Protein AF-A0A4Q7KRR8-F1 (afdb_monomer)

Sequence (305 aa):
MTDSPTQLATTLRAQRSPNAPASHALPGHLARLAGNTLAQAALADLRTTDVLVKDATDGDRGAELPLYVRVAGEIDQAAGACASAASVLGRDDLHQEGVARLLEDVRAGVIGTTYGGQVGPYIGRTLSRHMRHLADSIRAGAVTANDREKRRVRSALRATITEDGEYNPIAAYGYLRAKHADDPRQRMEFSTFMSILSALTSVTVQWSSPVNGDSTLTYADVVADPHDAFEEVERHELAHQIWDAAPLTRVERDVMALRTGLAGERLRENEIADRLGMTDRGVRAVRARAEKKLGATAEKLDITD

Secondary structure (DSSP, 8-state):
----SHHHHHHHHHHH-TTS-TTPPPPHHHHHHHT-HHHHHHHT--S-HHHHHHHHHTT-GGGHHHHHHHHHHHHHHHHHHH--TT-SS-HHHHHHHHHHHHHHHHHTTHHHHHHTT-HHHHIIIIIHHHHHHHHHHTSTT-----HHHHHHHHHHHHHTB-TTS-B-HHHHHHHHHHHTTT-GGG---HHHHHHHHHHHHPPPPPTTSEETTEEEEEHHHHHS-HHHHHHHHHHHHHHHHHHHHS---HHHHHHHHHHHSTTSS---HHHHHHHHT--HHHHHHHHHHHHHHHHHHHHHTT---

Organism: NCBI:txid1872711

Foldseek 3Di:
DDDQLPPLLQLLVCLLPVPDPSPDDDDPVSSVLSPDPLLSVLCPDPQDLLRLLVCLLVPPPNSLSNNCSNCLSVLLNLLVVLDDLQFPDDSVNLSVVLSVVLSVCSNVCVCCPVVVSDVNVCSVPVSSVVSNCVRLVRGVLRDPDDPVLLVLLVVLQVVQQDPVRDGDLVSSLVVQCVVCVPPPVSRDDPVRSVSSVCSVPDRDADQCDDDPPDNVDGVVLCPPDVVSNVVVVVVVVLLVVLLVPFPQDPLLNQLVCCCVCVVVHHDDLVVSCVVVVHDSVRSVVSPVVSVVRSVVSCVVVVNDD

Nearest PDB structures (foldseek):
  6cuu-assembly1_F  TM=3.203E-01  e=5.022E-05  Thermus thermophilus HB27
  5tjg-assembly1_F  TM=3.286E-01  e=3.473E-04  Thermus aquaticus

Structure (mmCIF, N/CA/C/O backbone):
data_AF-A0A4Q7KRR8-F1
#
_entry.id   AF-A0A4Q7KRR8-F1
#
loop_
_atom_site.group_PDB
_atom_site.id
_atom_site.type_symbol
_atom_site.label_atom_id
_atom_site.label_alt_id
_atom_site.label_comp_id
_atom_site.label_asym_id
_atom_site.label_entity_id
_atom_site.label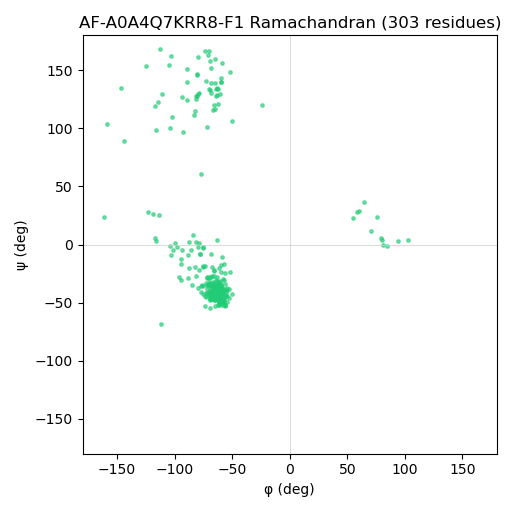_seq_id
_atom_site.pdbx_PDB_ins_code
_atom_site.Cartn_x
_atom_site.Cartn_y
_atom_site.Cartn_z
_atom_site.occupancy
_atom_site.B_iso_or_equiv
_atom_site.auth_seq_id
_atom_site.auth_comp_id
_atom_site.auth_asym_id
_atom_site.auth_atom_id
_atom_site.pdbx_PDB_model_num
ATOM 1 N N . MET A 1 1 ? -38.545 -9.929 -7.397 1.00 37.34 1 MET A N 1
ATOM 2 C CA . MET A 1 1 ? -38.116 -9.183 -6.193 1.00 37.34 1 MET A CA 1
ATOM 3 C C . MET A 1 1 ? -36.603 -9.067 -6.254 1.00 37.34 1 MET A C 1
ATOM 5 O O . MET A 1 1 ? -35.904 -9.964 -5.810 1.00 37.34 1 MET A O 1
ATOM 9 N N . THR A 1 2 ? -36.100 -8.040 -6.926 1.00 41.44 2 THR A N 1
ATOM 10 C CA . THR A 1 2 ? -34.682 -7.894 -7.284 1.00 41.44 2 THR A CA 1
ATOM 11 C C . THR A 1 2 ? -34.345 -6.419 -7.174 1.00 41.44 2 THR A C 1
ATOM 13 O O . THR A 1 2 ? -34.558 -5.716 -8.147 1.00 41.44 2 THR A O 1
ATOM 16 N N . ASP A 1 3 ? -33.922 -5.941 -5.998 1.00 39.69 3 ASP A N 1
ATOM 17 C CA . ASP A 1 3 ? -33.459 -4.544 -5.863 1.00 39.69 3 ASP A CA 1
ATOM 18 C C . ASP A 1 3 ? -32.591 -4.247 -4.620 1.00 39.69 3 ASP A C 1
ATOM 20 O O . ASP A 1 3 ? -32.486 -3.104 -4.191 1.00 39.69 3 ASP A O 1
ATOM 24 N N . SER A 1 4 ? -31.915 -5.244 -4.030 1.00 44.91 4 SER A N 1
ATOM 25 C CA . SER A 1 4 ? -31.151 -5.035 -2.780 1.00 44.91 4 SER A CA 1
ATOM 26 C C . SER A 1 4 ? -29.608 -5.152 -2.807 1.00 44.91 4 SER A C 1
ATOM 28 O O . SER A 1 4 ? -29.037 -5.403 -1.748 1.00 44.91 4 SER A O 1
ATOM 30 N N . PRO A 1 5 ? -28.868 -4.940 -3.919 1.00 52.53 5 PRO A N 1
ATOM 31 C CA . PRO A 1 5 ? -27.426 -4.667 -3.841 1.00 52.53 5 PRO A CA 1
ATOM 32 C C . PRO A 1 5 ? -27.086 -3.173 -3.615 1.00 52.53 5 PRO A C 1
ATOM 34 O O . PRO A 1 5 ? -25.922 -2.822 -3.429 1.00 52.53 5 PRO A O 1
ATOM 37 N N . THR A 1 6 ? -28.071 -2.267 -3.606 1.00 66.69 6 THR A N 1
ATOM 38 C CA . THR A 1 6 ? -27.854 -0.806 -3.613 1.00 66.69 6 THR A CA 1
ATOM 39 C C . THR A 1 6 ? -27.614 -0.184 -2.237 1.00 66.69 6 THR A C 1
ATOM 41 O O . THR A 1 6 ? -26.816 0.751 -2.144 1.00 66.69 6 THR A O 1
ATOM 44 N N . GLN A 1 7 ? -28.239 -0.677 -1.161 1.00 80.56 7 GLN A N 1
ATOM 45 C CA . GLN A 1 7 ? -28.208 0.018 0.134 1.00 80.56 7 GLN A CA 1
ATOM 46 C C . GLN A 1 7 ? -26.821 -0.012 0.791 1.00 80.56 7 GLN A C 1
ATOM 48 O O . GLN A 1 7 ? -26.252 1.051 1.037 1.00 80.56 7 GLN A O 1
ATOM 53 N N . LEU A 1 8 ? -26.216 -1.193 0.979 1.00 81.44 8 LEU A N 1
ATOM 54 C CA . LEU A 1 8 ? -24.851 -1.289 1.518 1.00 81.44 8 LEU A CA 1
ATOM 55 C C . LEU A 1 8 ? -23.819 -0.588 0.631 1.00 81.44 8 LEU A C 1
ATOM 57 O O . LEU A 1 8 ? -22.949 0.115 1.139 1.00 81.44 8 LEU A O 1
ATOM 61 N N . ALA A 1 9 ? -23.941 -0.708 -0.693 1.00 81.38 9 ALA A N 1
ATOM 62 C CA . ALA A 1 9 ? -23.056 0.002 -1.609 1.00 81.38 9 ALA A CA 1
ATOM 63 C C . ALA A 1 9 ? -23.138 1.527 -1.420 1.00 81.38 9 ALA A C 1
ATOM 65 O O . ALA A 1 9 ? -22.125 2.221 -1.484 1.00 81.38 9 ALA A O 1
ATOM 66 N N . THR A 1 10 ? -24.337 2.054 -1.172 1.00 82.81 10 THR A N 1
ATOM 67 C CA . THR A 1 10 ? -24.565 3.482 -0.915 1.00 82.81 10 THR A CA 1
ATOM 68 C C . THR A 1 10 ? -23.966 3.906 0.421 1.00 82.81 10 THR A C 1
ATOM 70 O O . THR A 1 10 ? -23.234 4.894 0.464 1.00 82.81 10 THR A O 1
ATOM 73 N N . THR A 1 11 ? -24.175 3.122 1.482 1.00 82.81 11 THR A N 1
ATOM 74 C CA . THR A 1 11 ? -23.579 3.382 2.800 1.00 82.81 11 THR A CA 1
ATOM 75 C C . THR A 1 11 ? -22.051 3.387 2.739 1.00 82.81 11 THR A C 1
ATOM 77 O O . THR A 1 11 ? -21.424 4.332 3.212 1.00 82.81 11 THR A O 1
ATOM 80 N N . LEU A 1 12 ? -21.436 2.390 2.094 1.00 83.50 12 LEU A N 1
ATOM 81 C CA . LEU A 1 12 ? -19.976 2.308 1.963 1.00 83.50 12 LEU A CA 1
ATOM 82 C C . LEU A 1 12 ? -19.398 3.483 1.158 1.00 83.50 12 LEU A C 1
ATOM 84 O O . LEU A 1 12 ? -18.321 3.983 1.483 1.00 83.50 12 LEU A O 1
ATOM 88 N N . ARG A 1 13 ? -20.108 3.974 0.131 1.00 81.31 13 ARG A N 1
ATOM 89 C CA . ARG A 1 13 ? -19.701 5.195 -0.590 1.00 81.31 13 ARG A CA 1
ATOM 90 C C . ARG A 1 13 ? -19.754 6.427 0.313 1.00 81.31 13 ARG A C 1
ATOM 92 O O . ARG A 1 13 ? -18.781 7.176 0.343 1.00 81.31 13 ARG A O 1
ATOM 99 N N . ALA A 1 14 ? -20.844 6.602 1.063 1.00 79.31 14 ALA A N 1
ATOM 100 C CA . ALA A 1 14 ? -21.016 7.730 1.978 1.00 79.31 14 ALA A CA 1
ATOM 101 C C . ALA A 1 14 ? -19.941 7.754 3.078 1.00 79.31 14 A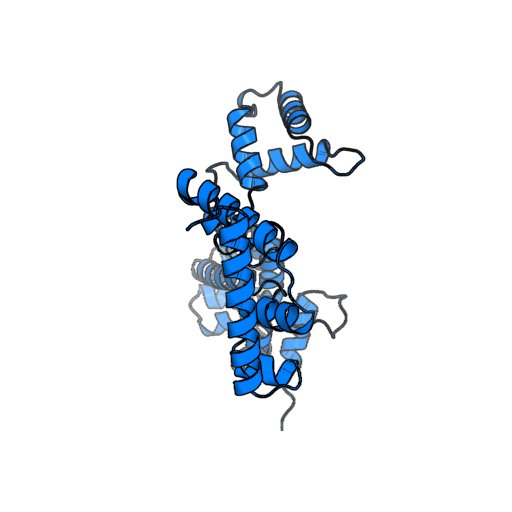LA A C 1
ATOM 103 O O . ALA A 1 14 ? -19.412 8.814 3.399 1.00 79.31 14 ALA A O 1
ATOM 104 N N . GLN A 1 15 ? -19.556 6.586 3.599 1.00 79.56 15 GLN A N 1
ATOM 105 C CA . GLN A 1 15 ? -18.460 6.461 4.565 1.00 79.56 15 GLN A CA 1
ATOM 106 C C . GLN A 1 15 ? -17.106 6.879 3.975 1.00 79.56 15 GLN A C 1
ATOM 108 O O . GLN A 1 15 ? -16.329 7.565 4.635 1.00 79.56 15 GLN A O 1
ATOM 113 N N . ARG A 1 16 ? -16.816 6.491 2.723 1.00 75.88 16 ARG A N 1
ATOM 114 C CA . ARG A 1 16 ? -15.538 6.808 2.059 1.00 75.88 16 ARG A CA 1
ATOM 115 C C . ARG A 1 16 ? -15.387 8.276 1.703 1.00 75.88 16 ARG A C 1
ATOM 117 O O . ARG A 1 16 ? -14.265 8.776 1.672 1.00 75.88 16 ARG A O 1
ATOM 124 N N . SER A 1 17 ? -16.473 8.950 1.365 1.00 67.00 17 SER A N 1
ATOM 125 C CA . SER A 1 17 ? -16.444 10.380 1.114 1.00 67.00 17 SER A CA 1
ATOM 126 C C . SER A 1 17 ? -17.855 10.931 1.278 1.00 67.00 17 SER A C 1
ATOM 128 O O . SER A 1 17 ? -18.671 10.775 0.366 1.00 67.00 17 SER A O 1
ATOM 130 N N . PRO A 1 18 ? -18.142 11.603 2.408 1.00 60.94 18 PRO A N 1
ATOM 131 C CA . PRO A 1 18 ? -19.469 12.149 2.672 1.00 60.94 18 PRO A CA 1
ATOM 132 C C . PRO A 1 18 ? -19.916 13.171 1.614 1.00 60.94 18 PRO A C 1
ATOM 134 O O . PRO A 1 18 ? -21.105 13.437 1.489 1.00 60.94 18 PRO A O 1
ATOM 137 N N . ASN A 1 19 ? -18.966 13.704 0.831 1.00 55.62 19 ASN A N 1
ATOM 138 C CA . ASN A 1 19 ? -19.184 14.737 -0.180 1.00 55.62 19 ASN A CA 1
ATOM 139 C C . ASN A 1 19 ? -18.891 14.273 -1.623 1.00 55.62 19 ASN A C 1
ATOM 141 O O . ASN A 1 19 ? -18.949 15.094 -2.537 1.00 55.62 19 ASN A O 1
ATOM 145 N N . ALA A 1 20 ? -18.534 13.004 -1.864 1.00 50.97 20 ALA A N 1
ATOM 146 C CA . ALA A 1 20 ? -18.284 12.531 -3.229 1.00 50.97 20 ALA A CA 1
ATOM 147 C C . ALA A 1 20 ? -19.593 12.209 -3.965 1.00 50.97 20 ALA A C 1
ATOM 149 O O . ALA A 1 20 ? -20.531 11.691 -3.356 1.00 50.97 20 ALA A O 1
ATOM 150 N N . PRO A 1 21 ? -19.653 12.431 -5.291 1.00 51.81 21 PRO A N 1
ATOM 151 C CA . PRO A 1 21 ? -20.796 12.009 -6.085 1.00 51.81 21 PRO A CA 1
ATOM 152 C C . PRO A 1 21 ? -20.996 10.488 -5.994 1.00 51.81 21 PRO A C 1
ATOM 154 O O . PRO A 1 21 ? -20.038 9.709 -6.001 1.00 51.81 21 PRO A O 1
ATOM 157 N N . ALA A 1 22 ? -22.263 10.058 -5.966 1.00 54.97 22 ALA A N 1
ATOM 158 C CA . ALA A 1 22 ? -22.671 8.651 -5.852 1.00 54.97 22 ALA A CA 1
ATOM 159 C C . ALA A 1 22 ? -22.137 7.738 -6.980 1.00 54.97 22 ALA A C 1
ATOM 161 O O . ALA A 1 22 ? -22.224 6.514 -6.878 1.00 54.97 22 ALA A O 1
ATOM 162 N N . SER A 1 23 ? -21.569 8.323 -8.039 1.00 50.75 23 SER A N 1
ATOM 163 C CA . SER A 1 23 ? -20.978 7.639 -9.190 1.00 50.75 23 SER A CA 1
ATOM 164 C C . SER A 1 23 ? -19.578 7.066 -8.945 1.00 50.75 23 SER A C 1
ATOM 166 O O . SER A 1 23 ? -19.086 6.327 -9.797 1.00 50.75 23 SER A O 1
ATOM 168 N N . HIS A 1 24 ? -18.921 7.343 -7.811 1.00 62.56 24 HIS A N 1
ATOM 169 C CA . HIS A 1 24 ? -17.632 6.707 -7.530 1.00 62.56 24 HIS A CA 1
ATOM 170 C C . HIS A 1 24 ? -17.794 5.191 -7.341 1.00 62.56 24 HIS A C 1
ATOM 172 O O . HIS A 1 24 ? -18.503 4.711 -6.446 1.00 62.56 24 HIS A O 1
ATOM 178 N N . ALA A 1 25 ? -17.109 4.430 -8.196 1.00 72.31 25 ALA A N 1
ATOM 179 C CA . ALA A 1 25 ? -17.039 2.981 -8.090 1.00 72.31 25 ALA A CA 1
ATOM 180 C C . ALA A 1 25 ? -16.431 2.567 -6.738 1.00 72.31 25 ALA A C 1
ATOM 182 O O . ALA A 1 25 ? -15.481 3.183 -6.238 1.00 72.31 25 ALA A O 1
ATOM 183 N N . LEU A 1 26 ? -16.999 1.519 -6.138 1.00 77.56 26 LEU A N 1
ATOM 184 C CA . LEU A 1 26 ? -16.418 0.897 -4.954 1.00 77.56 26 LEU A CA 1
ATOM 185 C C . LEU A 1 26 ? -15.163 0.107 -5.363 1.00 77.56 26 LEU A C 1
ATOM 187 O O . LEU A 1 26 ? -15.192 -0.558 -6.400 1.00 77.56 26 LEU A O 1
ATOM 191 N N . PRO A 1 27 ? -14.088 0.132 -4.556 1.00 78.75 27 PRO A N 1
ATOM 192 C CA . PRO A 1 27 ? -12.974 -0.799 -4.696 1.00 78.75 27 PRO A CA 1
ATOM 193 C C . PRO A 1 27 ? -13.470 -2.249 -4.721 1.00 78.75 27 PRO A C 1
ATOM 195 O O . PRO A 1 27 ? -14.465 -2.569 -4.068 1.00 78.75 27 PRO A O 1
ATOM 198 N N . GLY A 1 28 ? -12.772 -3.132 -5.440 1.00 80.88 28 GLY A N 1
ATOM 199 C CA . GLY A 1 28 ? -13.229 -4.504 -5.693 1.00 80.88 28 GLY A CA 1
ATOM 200 C C . GLY A 1 28 ? -13.602 -5.283 -4.426 1.00 80.88 28 GLY A C 1
ATOM 201 O O . GLY A 1 28 ? -14.609 -5.987 -4.404 1.00 80.88 28 GLY A O 1
ATOM 202 N N . HIS A 1 29 ? -12.859 -5.117 -3.330 1.00 81.19 29 HIS A N 1
ATOM 203 C CA . HIS A 1 29 ? -13.179 -5.744 -2.044 1.00 81.19 29 HIS A CA 1
ATOM 204 C C . HIS A 1 29 ? -14.466 -5.196 -1.390 1.00 81.19 29 HIS A C 1
ATOM 206 O O . HIS A 1 29 ? -15.280 -5.990 -0.917 1.00 81.19 29 HIS A O 1
ATOM 212 N N . LEU A 1 30 ? -14.717 -3.882 -1.428 1.00 84.81 30 LEU A N 1
ATOM 213 C CA . LEU A 1 30 ? -15.971 -3.292 -0.934 1.00 84.81 30 LEU A CA 1
ATOM 214 C C . LEU A 1 30 ? -17.155 -3.591 -1.856 1.00 84.81 30 LEU A C 1
ATOM 216 O O . LEU A 1 30 ? -18.268 -3.775 -1.376 1.00 84.81 30 LEU A O 1
ATOM 220 N N . ALA A 1 31 ? -16.928 -3.684 -3.167 1.00 83.50 31 ALA A N 1
ATOM 221 C CA . ALA A 1 31 ? -17.946 -4.123 -4.116 1.00 83.50 31 ALA A CA 1
ATOM 222 C C . ALA A 1 31 ? -18.365 -5.580 -3.845 1.00 83.50 31 ALA A C 1
ATOM 224 O O . ALA A 1 31 ? -19.558 -5.880 -3.812 1.00 83.50 31 ALA A O 1
ATOM 225 N N . ARG A 1 32 ? -17.399 -6.469 -3.562 1.00 85.00 32 ARG A N 1
ATOM 226 C CA . ARG A 1 32 ? -17.667 -7.851 -3.124 1.00 85.00 32 ARG A CA 1
ATOM 227 C C . ARG A 1 32 ? -18.439 -7.896 -1.805 1.00 85.00 32 ARG A C 1
ATOM 229 O O . ARG A 1 32 ? -19.374 -8.682 -1.690 1.00 85.00 32 ARG A O 1
ATOM 236 N N . LEU A 1 33 ? -18.094 -7.036 -0.843 1.00 85.75 33 LEU A N 1
ATOM 237 C CA . LEU A 1 33 ? -18.836 -6.919 0.416 1.00 85.75 33 LEU A CA 1
ATOM 238 C C . LEU A 1 33 ? -20.278 -6.451 0.175 1.00 85.75 33 LEU A C 1
ATOM 240 O O . LEU A 1 33 ? -21.212 -7.050 0.695 1.00 85.75 33 LEU A O 1
ATOM 244 N N . ALA A 1 34 ? -20.472 -5.430 -0.661 1.00 84.06 34 ALA A N 1
ATOM 245 C CA . ALA A 1 34 ? -21.790 -4.906 -1.007 1.00 84.06 34 ALA A CA 1
ATOM 246 C C . ALA A 1 34 ? -22.675 -5.926 -1.745 1.00 84.06 34 ALA A C 1
ATOM 248 O O . ALA A 1 34 ? -23.894 -5.918 -1.580 1.00 84.06 34 ALA A O 1
ATOM 249 N N . GLY A 1 35 ? -22.075 -6.819 -2.536 1.00 83.44 35 GLY A N 1
ATOM 250 C CA . GLY A 1 35 ? -22.774 -7.918 -3.203 1.00 83.44 35 GLY A CA 1
ATOM 251 C C . GLY A 1 35 ? -23.109 -9.108 -2.295 1.00 83.44 35 GLY A C 1
ATOM 252 O O . GLY A 1 35 ? -23.816 -10.014 -2.729 1.00 83.44 35 GLY A O 1
ATOM 253 N N . ASN A 1 36 ? -22.617 -9.134 -1.052 1.00 86.38 36 ASN A N 1
ATOM 254 C CA . ASN A 1 36 ? -22.804 -10.254 -0.136 1.00 86.38 36 ASN A CA 1
ATOM 255 C C . ASN A 1 36 ? -24.097 -10.099 0.687 1.00 86.38 36 ASN A C 1
ATOM 257 O O . ASN A 1 36 ? -24.286 -9.115 1.402 1.00 86.38 36 ASN A O 1
ATOM 261 N N . THR A 1 37 ? -24.976 -11.101 0.634 1.00 85.56 37 THR A N 1
ATOM 262 C CA . THR A 1 37 ? -26.273 -11.093 1.332 1.00 85.56 37 THR A CA 1
ATOM 263 C C . THR A 1 37 ? -26.147 -11.081 2.856 1.00 85.56 37 THR A C 1
ATOM 265 O O . THR A 1 37 ? -26.946 -10.424 3.521 1.00 85.56 37 THR A O 1
ATOM 268 N N . LEU A 1 38 ? -25.130 -11.736 3.426 1.00 85.56 38 LEU A N 1
ATOM 269 C CA . LEU A 1 38 ? -24.864 -11.702 4.868 1.00 85.56 38 LEU A CA 1
ATOM 270 C C . LEU A 1 38 ? -24.403 -10.314 5.311 1.00 85.56 38 LEU A C 1
ATOM 272 O O . LEU A 1 38 ? -24.806 -9.845 6.369 1.00 85.56 38 LEU A O 1
ATOM 276 N N . ALA A 1 39 ? -23.603 -9.630 4.492 1.00 86.12 39 ALA A N 1
ATOM 277 C CA . ALA A 1 39 ? -23.177 -8.263 4.780 1.00 86.12 39 ALA A CA 1
ATOM 278 C C . ALA A 1 39 ? -24.347 -7.267 4.693 1.00 86.12 39 ALA A C 1
ATOM 280 O O . ALA A 1 39 ? -24.432 -6.346 5.503 1.00 86.12 39 ALA A O 1
ATOM 281 N N . GLN A 1 40 ? -25.282 -7.479 3.760 1.00 83.88 40 GLN A N 1
ATOM 282 C CA . GLN A 1 40 ? -26.530 -6.710 3.685 1.00 83.88 40 GLN A CA 1
ATOM 283 C C . GLN A 1 40 ? -27.403 -6.931 4.929 1.00 83.88 40 GLN A C 1
ATOM 285 O O . GLN A 1 40 ? -27.917 -5.970 5.492 1.00 83.88 40 GLN A O 1
ATOM 290 N N . ALA A 1 41 ? -27.531 -8.173 5.406 1.00 85.69 41 ALA A N 1
ATOM 291 C CA . ALA A 1 41 ? -28.244 -8.461 6.652 1.00 85.69 41 ALA A CA 1
ATOM 292 C C . ALA A 1 41 ? -27.544 -7.833 7.870 1.00 85.69 41 ALA A C 1
ATOM 294 O O . ALA A 1 41 ? -28.197 -7.252 8.732 1.00 85.69 41 ALA A O 1
ATOM 295 N N . ALA A 1 42 ? -26.212 -7.882 7.909 1.00 88.50 42 ALA A N 1
ATOM 296 C CA . ALA A 1 42 ? -25.406 -7.287 8.969 1.00 88.50 42 ALA A CA 1
ATOM 297 C C . ALA A 1 42 ? -25.492 -5.749 9.010 1.00 88.50 42 ALA A C 1
ATOM 299 O O . ALA A 1 42 ? -25.359 -5.160 10.079 1.00 88.50 42 ALA A O 1
ATOM 300 N N . LEU A 1 43 ? -25.765 -5.090 7.876 1.00 87.69 43 LEU A N 1
ATOM 301 C CA . LEU A 1 43 ? -26.040 -3.649 7.834 1.00 87.69 43 LEU A CA 1
ATOM 302 C C . LEU A 1 43 ? -27.316 -3.276 8.607 1.00 87.69 43 LEU A C 1
ATOM 304 O O . LEU A 1 43 ? -27.395 -2.173 9.144 1.00 87.69 43 LEU A O 1
ATOM 308 N N . ALA A 1 44 ? -28.299 -4.179 8.663 1.00 86.75 44 ALA A N 1
ATOM 309 C CA . ALA A 1 44 ? -29.557 -3.970 9.376 1.00 86.75 44 ALA A CA 1
ATOM 310 C C . ALA A 1 44 ? -29.446 -4.196 10.897 1.00 86.75 44 ALA A C 1
ATOM 312 O O . ALA A 1 44 ? -30.428 -4.002 11.613 1.00 86.75 44 ALA A O 1
ATOM 313 N N . ASP A 1 45 ? -28.274 -4.595 11.403 1.00 91.62 45 ASP A N 1
ATOM 314 C CA . ASP A 1 45 ? -28.036 -4.735 12.838 1.00 91.62 45 ASP A CA 1
ATOM 315 C C . ASP A 1 45 ? -28.158 -3.370 13.540 1.00 91.62 45 ASP A C 1
ATOM 317 O O . ASP A 1 45 ? -27.537 -2.382 13.133 1.00 91.62 45 ASP A O 1
ATOM 321 N N . LEU A 1 46 ? -28.967 -3.322 14.602 1.00 90.56 46 LEU A N 1
ATOM 322 C CA . LEU A 1 46 ? -29.305 -2.105 15.345 1.00 90.56 46 LEU A CA 1
ATOM 323 C C . LEU A 1 46 ? -28.412 -1.863 16.570 1.00 90.56 46 LEU A C 1
ATOM 325 O O . LEU A 1 46 ? -28.451 -0.768 17.131 1.00 90.56 46 LEU A O 1
ATOM 329 N N . ARG A 1 47 ? -27.613 -2.849 17.002 1.00 93.19 47 ARG A N 1
ATOM 330 C CA . ARG A 1 47 ? -26.702 -2.702 18.153 1.00 93.19 47 ARG A CA 1
ATOM 331 C C . ARG A 1 47 ? -25.725 -1.578 17.876 1.00 93.19 47 ARG A C 1
ATOM 333 O O . ARG A 1 47 ? -25.255 -1.481 16.758 1.00 93.19 47 ARG A O 1
ATOM 340 N N . THR A 1 48 ? -25.368 -0.723 18.820 1.00 91.94 48 THR A N 1
ATOM 341 C CA . THR A 1 48 ? -24.380 0.343 18.567 1.00 91.94 48 THR A CA 1
ATOM 342 C C . THR A 1 48 ? -22.961 -0.230 18.416 1.00 91.94 48 THR A C 1
ATOM 344 O O . THR A 1 48 ? -22.711 -1.390 18.729 1.00 91.94 48 THR A O 1
ATOM 347 N N . THR A 1 49 ? -22.018 0.533 17.852 1.00 91.62 49 THR A N 1
ATOM 348 C CA . THR A 1 49 ? -20.659 0.022 17.566 1.00 91.62 49 THR A CA 1
ATOM 349 C C . THR A 1 49 ? -19.918 -0.409 18.833 1.00 91.62 49 THR A C 1
ATOM 351 O O . THR A 1 49 ? -19.227 -1.419 18.819 1.00 91.62 49 THR A O 1
ATOM 354 N N . ASP A 1 50 ? -20.096 0.313 19.935 1.00 91.62 50 ASP A N 1
ATOM 355 C CA . ASP A 1 50 ? -19.569 -0.034 21.257 1.00 91.62 50 ASP A CA 1
ATOM 356 C C . ASP A 1 50 ? -20.170 -1.338 21.803 1.00 91.62 50 ASP A C 1
ATOM 358 O O . ASP A 1 50 ? -19.435 -2.159 22.351 1.00 91.62 50 ASP A O 1
ATOM 362 N N . VAL A 1 51 ? -21.470 -1.573 21.586 1.00 93.88 51 VAL A N 1
ATOM 363 C CA . VAL A 1 51 ? -22.126 -2.844 21.934 1.00 93.88 51 VAL A CA 1
ATOM 364 C C . VAL A 1 51 ? -21.559 -3.983 21.094 1.00 93.88 51 VAL A C 1
ATOM 366 O O . VAL A 1 51 ? -21.181 -5.003 21.650 1.00 93.88 51 VAL A O 1
ATOM 369 N N . LEU A 1 52 ? -21.402 -3.795 19.782 1.00 94.69 52 LEU A N 1
ATOM 370 C CA . LEU A 1 52 ? -20.800 -4.809 18.908 1.00 94.69 52 LEU A CA 1
ATOM 371 C C . LEU A 1 52 ? -19.356 -5.148 19.307 1.00 94.69 52 LEU A C 1
ATOM 373 O O . LEU A 1 52 ? -18.970 -6.313 19.287 1.00 94.69 52 LEU A O 1
ATOM 377 N N . VAL A 1 53 ? -18.554 -4.146 19.684 1.00 94.38 53 VAL A N 1
ATOM 378 C CA . VAL A 1 53 ? -17.192 -4.365 20.194 1.00 94.38 53 VAL A CA 1
ATOM 379 C C . VAL A 1 53 ? -17.231 -5.160 21.493 1.00 94.38 53 VAL A C 1
ATOM 381 O O . VAL A 1 53 ? -16.456 -6.102 21.645 1.00 94.38 53 VAL A O 1
ATOM 384 N N . LYS A 1 54 ? -18.123 -4.800 22.421 1.00 94.56 54 LYS A N 1
ATOM 385 C CA . LYS A 1 54 ? -18.275 -5.507 23.692 1.00 94.56 54 LYS A CA 1
ATOM 386 C C . LYS A 1 54 ? -18.705 -6.960 23.475 1.00 94.56 54 LYS A C 1
ATOM 388 O O . LYS A 1 54 ? -18.007 -7.851 23.937 1.00 94.56 54 LYS A O 1
ATOM 393 N N . ASP A 1 55 ? -19.766 -7.192 22.708 1.00 94.50 55 ASP A N 1
ATOM 394 C CA . ASP A 1 55 ? -20.289 -8.527 22.398 1.00 94.50 55 ASP A CA 1
ATOM 395 C C . ASP A 1 55 ? -19.203 -9.410 21.755 1.00 94.50 55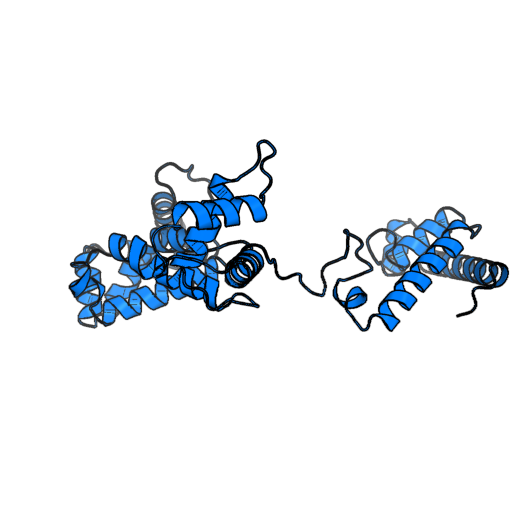 ASP A C 1
ATOM 397 O O . ASP A 1 55 ? -18.986 -10.548 22.171 1.00 94.50 55 ASP A O 1
ATOM 401 N N . ALA A 1 56 ? -18.452 -8.872 20.787 1.00 93.06 56 ALA A N 1
ATOM 402 C CA . ALA A 1 56 ? -17.347 -9.590 20.152 1.00 93.06 56 ALA A CA 1
ATOM 403 C C . ALA A 1 56 ? -16.168 -9.854 21.111 1.00 93.06 56 ALA A C 1
ATOM 405 O O . ALA A 1 56 ? -15.510 -10.889 20.997 1.00 93.06 56 ALA A O 1
ATOM 406 N N . THR A 1 57 ? -15.911 -8.952 22.067 1.00 94.69 57 THR A N 1
ATOM 407 C CA . THR A 1 57 ? -14.920 -9.158 23.143 1.00 94.69 57 THR A CA 1
ATOM 408 C C . THR A 1 57 ? -15.362 -10.285 24.081 1.00 94.69 57 THR A C 1
ATOM 410 O O . THR A 1 57 ? -14.549 -11.122 24.465 1.00 94.69 57 THR A O 1
ATOM 413 N N . ASP A 1 58 ? -16.660 -10.351 24.386 1.00 94.81 58 ASP A N 1
ATOM 414 C CA . ASP A 1 58 ? -17.281 -11.380 25.230 1.00 94.81 58 ASP A CA 1
ATOM 415 C C . ASP A 1 58 ? -17.439 -12.736 24.500 1.00 94.81 58 ASP A C 1
ATOM 417 O O . ASP A 1 58 ? -17.863 -13.730 25.094 1.00 94.81 58 ASP A O 1
ATOM 421 N N . GLY A 1 59 ? -17.051 -12.807 23.220 1.00 91.94 59 GLY A N 1
ATOM 422 C CA . GLY A 1 59 ? -16.980 -14.035 22.427 1.00 91.94 59 GLY A CA 1
ATOM 423 C C . GLY A 1 59 ? -18.124 -14.246 21.429 1.00 91.94 59 GLY A C 1
ATOM 424 O O . GLY A 1 59 ? -18.138 -15.280 20.753 1.00 91.94 59 GLY A O 1
ATOM 425 N N . ASP A 1 60 ? -19.054 -13.294 21.281 1.00 93.81 60 ASP A N 1
ATOM 426 C CA . ASP A 1 60 ? -20.116 -13.359 20.270 1.00 93.81 60 ASP A CA 1
ATOM 427 C C . ASP A 1 60 ? -19.554 -13.128 18.859 1.00 93.81 60 ASP A C 1
ATOM 429 O O . ASP A 1 60 ? -19.337 -12.004 18.400 1.00 93.81 60 ASP A O 1
ATOM 433 N N . ARG A 1 61 ? -19.379 -14.223 18.115 1.00 91.19 61 ARG A N 1
ATOM 434 C CA . ARG A 1 61 ? -18.946 -14.178 16.711 1.00 91.19 61 ARG A CA 1
ATOM 435 C C . ARG A 1 61 ? -19.971 -13.519 15.788 1.00 91.19 61 ARG A C 1
ATOM 437 O O . ARG A 1 61 ? -19.591 -13.020 14.730 1.00 91.19 61 ARG A O 1
ATOM 444 N N . GLY A 1 62 ? -21.244 -13.478 16.181 1.00 91.00 62 GLY A N 1
ATOM 445 C CA . GLY A 1 62 ? -22.308 -12.804 15.441 1.00 91.00 62 GLY A CA 1
ATOM 446 C C . GLY A 1 62 ? -22.161 -11.281 15.409 1.00 91.00 62 GLY A C 1
ATOM 447 O O . GLY A 1 62 ? -22.721 -10.643 14.519 1.00 91.00 62 GLY A O 1
ATOM 448 N N . ALA A 1 63 ? -21.391 -10.687 16.325 1.00 93.00 63 ALA A N 1
ATOM 449 C CA . ALA A 1 63 ? -21.129 -9.248 16.362 1.00 93.00 63 ALA A CA 1
ATOM 450 C C . ALA A 1 63 ? -20.000 -8.796 15.410 1.00 93.00 63 ALA A C 1
ATOM 452 O O . ALA A 1 63 ? -19.942 -7.623 15.032 1.00 93.00 63 ALA A O 1
ATOM 453 N N . GLU A 1 64 ? -19.129 -9.709 14.964 1.00 93.12 64 GLU A N 1
ATOM 454 C CA . GLU A 1 64 ? -17.935 -9.372 14.171 1.00 93.12 64 GLU A CA 1
ATOM 455 C C . GLU A 1 64 ? -18.269 -8.846 12.763 1.00 93.12 64 GLU A C 1
ATOM 457 O O . GLU A 1 64 ? -17.686 -7.858 12.310 1.00 93.12 64 GLU A O 1
ATOM 462 N N . LEU A 1 65 ? -19.218 -9.477 12.062 1.00 93.44 65 LEU A N 1
ATOM 463 C CA . LEU A 1 65 ? -19.592 -9.071 10.702 1.00 93.44 65 LEU A CA 1
ATOM 464 C C . LEU A 1 65 ? -20.318 -7.709 10.671 1.00 93.44 65 LEU A C 1
ATOM 466 O O . LEU A 1 65 ? -19.906 -6.861 9.874 1.00 93.44 65 LEU A O 1
ATOM 470 N N . PRO A 1 66 ? -21.333 -7.440 11.521 1.00 94.12 66 PRO A N 1
ATOM 471 C CA . PRO A 1 66 ? -21.924 -6.104 11.639 1.00 94.12 66 PRO A CA 1
ATOM 472 C C . PRO A 1 66 ? -20.901 -5.024 11.991 1.00 94.12 66 PRO A C 1
ATOM 474 O O . PRO A 1 66 ? -20.935 -3.930 11.423 1.00 94.12 66 PRO A O 1
ATOM 477 N N . LEU A 1 67 ? -19.954 -5.340 12.881 1.00 93.69 67 LEU A N 1
ATOM 478 C CA . LEU A 1 67 ? -18.877 -4.425 13.239 1.00 93.69 67 LEU A CA 1
ATOM 479 C C . LEU A 1 67 ? -18.017 -4.085 12.020 1.00 93.69 67 LEU A C 1
ATOM 481 O O . LEU A 1 67 ? -17.840 -2.906 11.715 1.00 93.69 67 LEU A O 1
ATOM 485 N N . TYR A 1 68 ? -17.538 -5.101 11.294 1.00 94.06 68 TYR A N 1
ATOM 486 C CA . TYR A 1 68 ? -16.742 -4.904 10.083 1.00 94.06 68 TYR A CA 1
ATOM 487 C C . TYR A 1 68 ? -17.490 -4.070 9.041 1.00 94.06 68 TYR A C 1
ATOM 489 O O . TYR A 1 68 ? -16.943 -3.086 8.548 1.00 94.06 68 TYR A O 1
ATOM 497 N N . VAL A 1 69 ? -18.748 -4.406 8.739 1.00 92.06 69 VAL A N 1
ATOM 498 C CA . VAL A 1 69 ? -19.562 -3.689 7.744 1.00 92.06 69 VAL A CA 1
ATOM 499 C C . VAL A 1 69 ? -19.645 -2.191 8.047 1.00 92.06 69 VAL A C 1
ATOM 501 O O . VAL A 1 69 ? -19.590 -1.376 7.125 1.00 92.06 69 VAL A O 1
ATOM 504 N N . ARG A 1 70 ? -19.718 -1.805 9.324 1.00 91.50 70 ARG A N 1
ATOM 505 C CA . ARG A 1 70 ? -19.791 -0.393 9.721 1.00 91.50 70 ARG A CA 1
ATOM 506 C C . ARG A 1 70 ? -18.500 0.375 9.534 1.00 91.50 70 ARG A C 1
ATOM 508 O O . ARG A 1 70 ? -18.565 1.556 9.218 1.00 91.50 70 ARG A O 1
ATOM 515 N N . VAL A 1 71 ? -17.361 -0.272 9.739 1.00 91.62 71 VAL A N 1
ATOM 516 C CA . VAL A 1 71 ? -16.053 0.395 9.700 1.00 91.62 71 VAL A CA 1
ATOM 517 C C . VAL A 1 71 ? -15.272 0.105 8.421 1.00 91.62 71 VAL A C 1
ATOM 519 O O . VAL A 1 71 ? -14.185 0.642 8.231 1.00 91.62 71 VAL A O 1
ATOM 522 N N . ALA A 1 72 ? -15.820 -0.705 7.511 1.00 90.88 72 ALA A N 1
ATOM 523 C CA . ALA A 1 72 ? -15.167 -1.102 6.269 1.00 90.88 72 ALA A CA 1
ATOM 524 C C . ALA A 1 72 ? -14.718 0.103 5.426 1.00 90.88 72 ALA A C 1
ATOM 526 O O . ALA A 1 72 ? -13.621 0.076 4.874 1.00 90.88 72 ALA A O 1
ATOM 527 N N . GLY A 1 73 ? -15.519 1.174 5.361 1.00 87.00 73 GLY A N 1
ATOM 528 C CA . GLY A 1 73 ? -15.132 2.407 4.670 1.00 87.00 73 GLY A CA 1
ATOM 529 C C . GLY A 1 73 ? -13.947 3.133 5.322 1.00 87.00 73 GLY A C 1
ATOM 530 O O . GLY A 1 73 ? -13.070 3.622 4.612 1.00 87.00 73 GLY A O 1
ATOM 531 N N . GLU A 1 74 ? -13.884 3.167 6.656 1.00 89.31 74 GLU A N 1
ATOM 532 C CA . GLU A 1 74 ? -12.779 3.790 7.404 1.00 89.31 74 GLU A CA 1
ATOM 533 C C . GLU A 1 74 ? -11.479 2.985 7.271 1.00 89.31 74 GLU A C 1
ATOM 535 O O . GLU A 1 74 ? -10.409 3.563 7.069 1.00 89.31 74 GLU A O 1
ATOM 540 N N . ILE A 1 75 ? -11.565 1.649 7.320 1.00 91.00 75 ILE A N 1
ATOM 541 C CA . ILE A 1 75 ? -10.414 0.767 7.074 1.00 91.00 75 ILE A CA 1
ATOM 542 C C . ILE A 1 75 ? -9.900 0.972 5.648 1.00 91.00 75 ILE A C 1
ATOM 544 O O . ILE A 1 75 ? -8.702 1.154 5.458 1.00 91.00 75 ILE A O 1
ATOM 548 N N . ASP A 1 76 ? -10.786 1.027 4.654 1.00 90.31 76 ASP A N 1
ATOM 549 C CA . ASP A 1 76 ? -10.413 1.218 3.250 1.00 90.31 76 ASP A CA 1
ATOM 550 C C . ASP A 1 76 ? -9.795 2.609 2.976 1.00 90.31 76 ASP A C 1
ATOM 552 O O . ASP A 1 76 ? -8.906 2.763 2.126 1.00 90.31 76 ASP A O 1
ATOM 556 N N . GLN A 1 77 ? -10.230 3.650 3.692 1.00 86.31 77 GLN A N 1
ATOM 557 C CA . GLN A 1 77 ? -9.566 4.958 3.672 1.00 86.31 77 GLN A CA 1
ATOM 558 C C . GLN A 1 77 ? -8.160 4.879 4.274 1.00 86.31 77 GLN A C 1
ATOM 560 O O . GLN A 1 77 ? -7.202 5.361 3.665 1.00 86.31 77 GLN A O 1
ATOM 565 N N . ALA A 1 78 ? -8.023 4.256 5.446 1.00 86.62 78 ALA A N 1
ATOM 566 C CA . ALA A 1 78 ? -6.742 4.109 6.125 1.00 86.62 78 ALA A CA 1
ATOM 567 C C . ALA A 1 78 ? -5.755 3.252 5.310 1.00 86.62 78 ALA A C 1
ATOM 569 O O . ALA A 1 78 ? -4.590 3.628 5.166 1.00 86.62 78 ALA A O 1
ATOM 570 N N . ALA A 1 79 ? -6.231 2.159 4.709 1.00 87.56 79 ALA A N 1
ATOM 571 C CA . ALA A 1 79 ? -5.474 1.317 3.791 1.00 87.56 79 ALA A CA 1
ATOM 572 C C . ALA A 1 79 ? -5.045 2.107 2.549 1.00 87.56 79 ALA A C 1
ATOM 574 O O . ALA A 1 79 ? -3.874 2.079 2.185 1.00 87.56 79 ALA A O 1
ATOM 575 N N . GLY A 1 80 ? -5.945 2.893 1.948 1.00 84.00 80 GLY A N 1
ATOM 576 C CA . GLY A 1 80 ? -5.620 3.767 0.817 1.00 84.00 80 GLY A CA 1
ATOM 577 C C . GLY A 1 80 ? -4.572 4.837 1.145 1.00 84.00 80 GLY A C 1
ATOM 578 O O . GLY A 1 80 ? -3.738 5.146 0.302 1.00 84.00 80 GLY A O 1
ATOM 579 N N . ALA A 1 81 ? -4.570 5.368 2.369 1.00 82.19 81 ALA A N 1
ATOM 580 C CA . ALA A 1 81 ? -3.562 6.325 2.830 1.00 82.19 81 ALA A CA 1
ATOM 581 C C . ALA A 1 81 ? -2.199 5.678 3.151 1.00 82.19 81 ALA A C 1
ATOM 583 O O . ALA A 1 81 ? -1.189 6.382 3.245 1.00 82.19 81 ALA A O 1
ATOM 584 N N . CYS A 1 82 ? -2.165 4.360 3.365 1.00 81.12 82 CYS A N 1
ATOM 585 C CA . CYS A 1 82 ? -0.939 3.597 3.613 1.00 81.12 82 CYS A CA 1
ATOM 586 C C . CYS A 1 82 ? -0.393 2.936 2.343 1.00 81.12 82 CYS A C 1
ATOM 588 O O . CYS A 1 82 ? 0.820 2.756 2.231 1.00 81.12 82 CYS A O 1
ATOM 590 N N . ALA A 1 83 ? -1.265 2.621 1.385 1.00 76.81 83 ALA A N 1
ATOM 591 C CA . ALA A 1 83 ? -0.886 2.150 0.068 1.00 76.81 83 ALA A CA 1
ATOM 592 C C . ALA A 1 83 ? -0.070 3.242 -0.631 1.00 76.81 83 ALA A C 1
ATOM 594 O O . ALA A 1 83 ? -0.523 4.371 -0.824 1.00 76.81 83 ALA A O 1
ATOM 595 N N . SER A 1 84 ? 1.159 2.909 -1.001 1.00 68.56 84 SER A N 1
ATOM 596 C CA . SER A 1 84 ? 2.010 3.775 -1.810 1.00 68.56 84 SER A CA 1
ATOM 597 C C . SER A 1 84 ? 2.466 2.997 -3.030 1.00 68.56 84 SER A C 1
ATOM 599 O O . SER A 1 84 ? 2.589 1.778 -2.958 1.00 68.56 84 SER A O 1
ATOM 601 N N . ALA A 1 85 ? 2.773 3.696 -4.124 1.00 54.53 85 ALA A N 1
ATOM 602 C CA . ALA A 1 85 ? 3.326 3.073 -5.330 1.00 54.53 85 ALA A CA 1
ATOM 603 C C . ALA A 1 85 ? 4.634 2.297 -5.069 1.00 54.53 85 ALA A C 1
ATOM 605 O O . ALA A 1 85 ? 5.039 1.480 -5.884 1.00 54.53 85 ALA A O 1
ATOM 606 N N . ALA A 1 86 ? 5.290 2.554 -3.933 1.00 53.50 86 ALA A N 1
ATOM 607 C CA . ALA A 1 86 ? 6.516 1.890 -3.519 1.00 53.50 86 ALA A CA 1
ATOM 608 C C . ALA A 1 86 ? 6.305 0.730 -2.525 1.00 53.50 86 ALA A C 1
ATOM 610 O O . ALA A 1 86 ? 7.286 0.112 -2.110 1.00 53.50 86 ALA A O 1
ATOM 611 N N . SER A 1 87 ? 5.067 0.456 -2.095 1.00 64.31 87 SER A N 1
ATOM 612 C CA . SER A 1 87 ? 4.762 -0.721 -1.279 1.00 64.31 87 SER A CA 1
ATOM 613 C C . SER A 1 87 ? 4.428 -1.904 -2.180 1.00 64.31 87 SER A C 1
ATOM 615 O O . SER A 1 87 ? 3.718 -1.753 -3.169 1.00 64.31 87 SER A 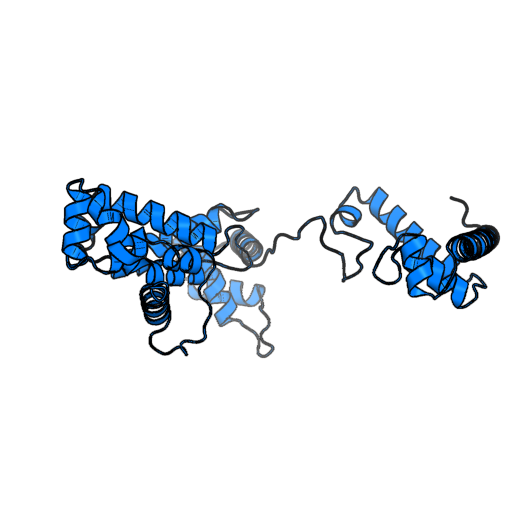O 1
ATOM 617 N N . VAL A 1 88 ? 4.919 -3.086 -1.809 1.00 69.00 88 VAL A N 1
ATOM 618 C CA . VAL A 1 88 ? 4.556 -4.357 -2.457 1.00 69.00 88 VAL A CA 1
ATOM 619 C C . VAL A 1 88 ? 3.096 -4.718 -2.171 1.00 69.00 88 VAL A C 1
ATOM 621 O O . VAL A 1 88 ? 2.457 -5.380 -2.982 1.00 69.00 88 VAL A O 1
ATOM 624 N N . LEU A 1 89 ? 2.563 -4.270 -1.029 1.00 79.75 89 LEU A N 1
ATOM 625 C CA . LEU A 1 89 ? 1.178 -4.520 -0.661 1.00 79.75 89 LEU A CA 1
ATOM 626 C C . LEU A 1 89 ? 0.253 -3.522 -1.346 1.00 79.75 89 LEU A C 1
ATOM 628 O O . LEU A 1 89 ? 0.382 -2.301 -1.193 1.00 79.75 89 LEU A O 1
ATOM 632 N N . GLY A 1 90 ? -0.725 -4.066 -2.060 1.00 82.69 90 GLY A N 1
ATOM 633 C CA . GLY A 1 90 ? -1.818 -3.293 -2.604 1.00 82.69 90 GLY A CA 1
ATOM 634 C C . GLY A 1 90 ? -2.760 -2.805 -1.506 1.00 82.69 9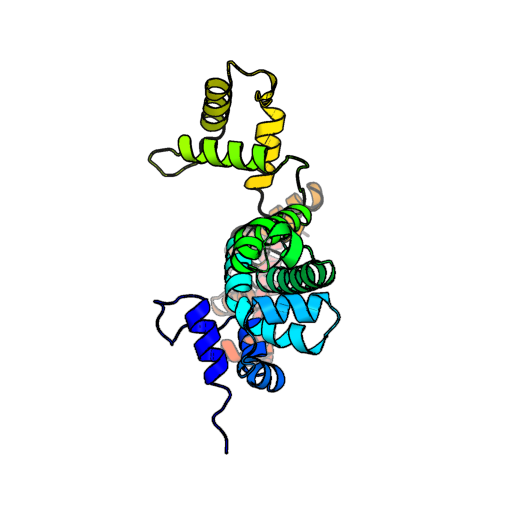0 GLY A C 1
ATOM 635 O O . GLY A 1 90 ? -2.774 -3.277 -0.368 1.00 82.69 90 GLY A O 1
ATOM 636 N N . ARG A 1 91 ? -3.621 -1.859 -1.878 1.00 87.38 91 ARG A N 1
ATOM 637 C CA . ARG A 1 91 ? -4.702 -1.370 -1.012 1.00 87.38 91 ARG A CA 1
ATOM 638 C C . ARG A 1 91 ? -5.598 -2.503 -0.499 1.00 87.38 91 ARG A C 1
ATOM 640 O O . ARG A 1 91 ? -6.003 -2.470 0.657 1.00 87.38 91 ARG A O 1
ATOM 647 N N . ASP A 1 92 ? -5.897 -3.479 -1.355 1.00 87.44 92 ASP A N 1
ATOM 648 C CA . ASP A 1 92 ? -6.736 -4.630 -1.013 1.00 87.44 92 ASP A CA 1
ATOM 649 C C . ASP A 1 92 ? -6.068 -5.526 0.043 1.00 87.44 92 ASP A C 1
ATOM 651 O O . ASP A 1 92 ? -6.751 -5.975 0.963 1.00 87.44 92 ASP A O 1
ATOM 655 N N . ASP A 1 93 ? -4.750 -5.726 -0.039 1.00 89.44 93 ASP A N 1
ATOM 656 C CA . ASP A 1 93 ? -3.994 -6.528 0.930 1.00 89.44 93 ASP A CA 1
ATOM 657 C C . ASP A 1 93 ? -3.961 -5.836 2.297 1.00 89.44 93 ASP A C 1
ATOM 659 O O . ASP A 1 93 ? -4.263 -6.443 3.324 1.00 89.44 93 ASP A O 1
ATOM 663 N N . LEU A 1 94 ? -3.679 -4.526 2.309 1.00 90.69 94 LEU A N 1
ATOM 664 C CA . LEU A 1 94 ? -3.693 -3.720 3.533 1.00 90.69 94 LEU A CA 1
ATOM 665 C C . LEU A 1 94 ? -5.087 -3.654 4.165 1.00 90.69 94 LEU A C 1
ATOM 667 O O . LEU A 1 94 ? -5.201 -3.650 5.388 1.00 90.69 94 LEU A O 1
ATOM 671 N N . HIS A 1 95 ? -6.149 -3.624 3.355 1.00 91.62 95 HIS A N 1
ATOM 672 C CA . HIS A 1 95 ? -7.520 -3.684 3.859 1.00 91.62 95 HIS A CA 1
ATOM 673 C C . HIS A 1 95 ? -7.810 -5.029 4.529 1.00 91.62 95 HIS A C 1
ATOM 675 O O . HIS A 1 95 ? -8.336 -5.047 5.639 1.00 91.62 95 HIS A O 1
ATOM 681 N N . GLN A 1 96 ? -7.451 -6.150 3.894 1.00 91.00 96 GLN A N 1
ATOM 682 C CA . GLN A 1 96 ? -7.650 -7.487 4.471 1.00 91.00 96 GLN A CA 1
ATOM 683 C C . GLN A 1 96 ? -6.892 -7.657 5.788 1.00 91.00 96 GLN A C 1
ATOM 685 O O . GLN A 1 96 ? -7.479 -8.096 6.778 1.00 91.00 96 GLN A O 1
ATOM 690 N N . GLU A 1 97 ? -5.630 -7.232 5.822 1.00 93.44 97 GLU A N 1
ATOM 691 C CA . GLU A 1 97 ? -4.838 -7.207 7.049 1.00 93.44 97 GLU A CA 1
ATOM 692 C C . GLU A 1 97 ? -5.486 -6.313 8.113 1.00 93.44 97 GLU A C 1
ATOM 694 O O . GLU A 1 97 ? -5.594 -6.689 9.280 1.00 93.44 97 GLU A O 1
ATOM 699 N N . GLY A 1 98 ? -5.954 -5.126 7.718 1.00 93.19 98 GLY A N 1
ATOM 700 C CA . GLY A 1 98 ? -6.622 -4.192 8.616 1.00 93.19 98 GLY A CA 1
ATOM 701 C C . GLY A 1 98 ? -7.863 -4.801 9.275 1.00 93.19 98 GLY A C 1
ATOM 702 O O . GLY A 1 98 ? -8.091 -4.612 10.470 1.00 93.19 98 GLY A O 1
ATOM 703 N N . VAL A 1 99 ? -8.644 -5.578 8.522 1.00 94.19 99 VAL A N 1
ATOM 704 C CA . VAL A 1 99 ? -9.811 -6.304 9.042 1.00 94.19 99 VAL A CA 1
ATOM 705 C C . VAL A 1 99 ? -9.392 -7.418 9.997 1.00 94.19 99 VAL A C 1
ATOM 707 O O . VAL A 1 99 ? -9.962 -7.522 11.083 1.00 94.19 99 VAL A O 1
ATOM 710 N N . ALA A 1 100 ? -8.394 -8.227 9.629 1.00 93.88 100 ALA A N 1
ATOM 711 C CA . ALA A 1 100 ? -7.891 -9.297 10.487 1.00 93.88 100 ALA A CA 1
ATOM 712 C C . ALA A 1 100 ? -7.410 -8.737 11.832 1.00 93.88 100 ALA A C 1
ATOM 714 O O . ALA A 1 100 ? -7.867 -9.172 12.893 1.00 93.88 100 ALA A O 1
ATOM 715 N N . ARG A 1 101 ? -6.586 -7.685 11.781 1.00 95.81 101 ARG A N 1
ATOM 716 C CA . ARG A 1 101 ? -6.039 -7.032 12.968 1.00 95.81 101 ARG A CA 1
ATOM 717 C C . ARG A 1 101 ? -7.113 -6.389 13.842 1.00 95.81 101 ARG A C 1
ATOM 719 O O . ARG A 1 101 ? -7.042 -6.507 15.064 1.00 95.81 101 ARG A O 1
ATOM 726 N N . LEU A 1 102 ? -8.118 -5.744 13.241 1.00 95.56 102 LEU A N 1
ATOM 727 C CA . LEU A 1 102 ? -9.260 -5.202 13.981 1.00 95.56 102 LEU A CA 1
ATOM 728 C C . LEU A 1 102 ? -9.944 -6.303 14.798 1.00 95.56 102 LEU A C 1
ATOM 730 O O . LEU A 1 102 ? -10.160 -6.127 15.993 1.00 95.56 102 LEU A O 1
ATOM 734 N N . LEU A 1 103 ? -10.291 -7.426 14.165 1.00 94.94 103 LEU A N 1
ATOM 735 C CA . LEU A 1 103 ? -11.014 -8.508 14.835 1.00 94.94 103 LEU A CA 1
ATOM 736 C C . LEU A 1 103 ? -10.171 -9.170 15.931 1.00 94.94 103 LEU A C 1
ATOM 738 O O . LEU A 1 103 ? -10.704 -9.518 16.982 1.00 94.94 103 LEU A O 1
ATOM 742 N N . GLU A 1 104 ? -8.861 -9.308 15.728 1.00 95.75 104 GLU A N 1
ATOM 743 C CA . GLU A 1 104 ? -7.936 -9.758 16.774 1.00 95.75 104 GLU A CA 1
ATOM 744 C C . GLU A 1 104 ? -7.920 -8.812 17.979 1.00 95.75 104 GLU A C 1
ATOM 746 O O . GLU A 1 104 ? -8.097 -9.259 19.112 1.00 95.75 104 GLU A O 1
ATOM 751 N N . ASP A 1 105 ? -7.761 -7.507 17.747 1.00 95.81 105 ASP A N 1
ATOM 752 C CA . ASP A 1 105 ? -7.680 -6.505 18.814 1.00 95.81 105 ASP A CA 1
ATOM 753 C C . ASP A 1 105 ? -9.030 -6.303 19.533 1.00 95.81 105 ASP A C 1
ATOM 755 O O . ASP A 1 105 ? -9.050 -5.976 20.723 1.00 95.81 105 ASP A O 1
ATOM 759 N N . VAL A 1 106 ? -10.159 -6.532 18.851 1.00 94.75 106 VAL A N 1
ATOM 760 C CA . VAL A 1 106 ? -11.493 -6.597 19.476 1.00 94.75 106 VAL A CA 1
ATOM 761 C C . VAL A 1 106 ? -11.576 -7.794 20.417 1.00 94.75 106 VAL A C 1
ATOM 763 O O . VAL A 1 106 ? -11.870 -7.614 21.592 1.00 94.75 106 VAL A O 1
ATOM 766 N N . ARG A 1 107 ? -11.254 -9.004 19.942 1.00 94.31 107 ARG A N 1
ATOM 767 C CA . ARG A 1 107 ? -11.307 -10.228 20.764 1.00 94.31 107 ARG A CA 1
ATOM 768 C C . ARG A 1 107 ? -10.350 -10.173 21.953 1.00 94.31 107 ARG A C 1
ATOM 770 O O . ARG A 1 107 ? -10.655 -10.693 23.017 1.00 94.31 107 ARG A O 1
ATOM 777 N N . ALA A 1 108 ? -9.198 -9.529 21.782 1.00 93.19 108 ALA A N 1
ATOM 778 C CA . ALA A 1 108 ? -8.237 -9.297 22.855 1.00 93.19 108 ALA A CA 1
ATOM 779 C C . ALA A 1 108 ? -8.667 -8.180 23.830 1.00 93.19 108 ALA A C 1
ATOM 781 O O . ALA A 1 108 ? -7.954 -7.898 24.792 1.00 93.19 108 ALA A O 1
ATOM 782 N N . GLY A 1 109 ? -9.796 -7.506 23.582 1.00 92.19 109 GLY A N 1
ATOM 783 C CA . GLY A 1 109 ? -10.312 -6.423 24.417 1.00 92.19 109 GLY A CA 1
ATOM 784 C C . GLY A 1 109 ? -9.495 -5.130 24.347 1.00 92.19 109 GLY A C 1
ATOM 785 O O . GLY A 1 109 ? -9.714 -4.221 25.150 1.00 92.19 109 GLY A O 1
ATOM 786 N N . VAL A 1 110 ? -8.565 -4.994 23.396 1.00 92.69 110 VAL A N 1
ATOM 787 C CA . VAL A 1 110 ? -7.686 -3.818 23.259 1.00 92.69 110 VAL A CA 1
ATOM 788 C C . VAL A 1 110 ? -8.508 -2.563 22.975 1.00 92.69 110 VAL A C 1
ATOM 790 O O . VAL A 1 110 ? -8.258 -1.505 23.553 1.00 92.69 110 VAL A O 1
ATOM 793 N N . ILE A 1 111 ? -9.527 -2.675 22.121 1.00 91.75 111 ILE A N 1
ATOM 794 C CA . ILE A 1 111 ? -10.387 -1.539 21.763 1.00 91.75 111 ILE A CA 1
ATOM 795 C C . ILE A 1 111 ? -11.256 -1.114 22.949 1.00 91.75 111 ILE A C 1
ATOM 797 O O . ILE A 1 111 ? -11.372 0.078 23.233 1.00 91.75 111 ILE A O 1
ATOM 801 N N . GLY A 1 112 ? -11.811 -2.075 23.690 1.00 88.06 112 GLY A N 1
ATOM 802 C CA . GLY A 1 112 ? -12.571 -1.793 24.908 1.00 88.06 112 GLY A CA 1
ATOM 803 C C . GLY A 1 112 ? -11.716 -1.099 25.971 1.00 88.06 112 GLY A C 1
ATOM 804 O O . GLY A 1 112 ? -12.083 -0.039 26.471 1.00 88.06 112 GLY A O 1
ATOM 805 N N . THR A 1 113 ? -10.542 -1.656 26.266 1.00 91.06 113 THR A N 1
ATOM 806 C CA . THR A 1 113 ? -9.668 -1.201 27.361 1.00 91.06 113 THR A CA 1
ATOM 807 C C . THR A 1 113 ? -8.912 0.092 27.057 1.00 91.06 113 THR A C 1
ATOM 809 O O . THR A 1 113 ? -8.817 0.962 27.917 1.00 91.06 113 THR A O 1
ATOM 812 N N . THR A 1 114 ? -8.373 0.241 25.844 1.00 91.06 114 THR A N 1
ATOM 813 C CA . THR A 1 114 ? -7.490 1.369 25.486 1.00 91.06 114 THR A CA 1
ATOM 814 C C . THR A 1 114 ? -8.254 2.523 24.841 1.00 91.06 114 THR A C 1
ATOM 816 O O . THR A 1 114 ? -7.866 3.683 24.978 1.00 91.06 114 THR A O 1
ATOM 819 N N . TYR A 1 115 ? -9.340 2.213 24.131 1.00 89.75 115 TYR A N 1
ATOM 820 C CA . TYR A 1 115 ? -10.100 3.175 23.331 1.00 89.75 115 TYR A CA 1
ATOM 821 C C . TYR A 1 115 ? -11.541 3.366 23.819 1.00 89.75 115 TYR A C 1
ATOM 823 O O . TYR A 1 115 ? -12.315 4.065 23.168 1.00 89.75 115 TYR A O 1
ATOM 831 N N . GLY A 1 116 ? -11.923 2.758 24.948 1.00 87.00 116 GLY A N 1
ATOM 832 C CA . GLY A 1 116 ? -13.275 2.872 25.502 1.00 87.00 116 GLY A CA 1
ATOM 833 C C . GLY A 1 116 ? -14.362 2.356 24.554 1.00 87.00 116 GLY A C 1
ATOM 834 O O . GLY A 1 116 ? -15.462 2.897 24.540 1.00 87.00 116 GLY A O 1
ATOM 835 N N . GLY A 1 117 ? -14.037 1.382 23.697 1.00 83.75 117 GLY A N 1
ATOM 836 C CA . GLY A 1 117 ? -14.950 0.848 22.680 1.00 83.75 117 GLY A CA 1
ATOM 837 C C . GLY A 1 117 ? -15.054 1.689 21.400 1.00 83.75 117 GLY A C 1
ATOM 838 O O . GLY A 1 117 ? -15.761 1.302 20.471 1.00 83.75 117 GLY A O 1
ATOM 839 N N . GLN A 1 118 ? -14.338 2.815 21.299 1.00 89.38 118 GLN A N 1
ATOM 840 C CA . GLN A 1 118 ? -14.369 3.669 20.110 1.00 89.38 118 GLN A CA 1
ATOM 841 C C . GLN A 1 118 ? -13.418 3.158 19.018 1.00 89.38 118 GLN A C 1
ATOM 843 O O . GLN A 1 118 ? -12.195 3.254 19.131 1.00 89.38 118 GLN A O 1
ATOM 848 N N . VAL A 1 119 ? -13.983 2.665 17.913 1.00 90.50 119 VAL A N 1
ATOM 849 C CA . VAL A 1 119 ? -13.207 2.051 16.821 1.00 90.50 119 VAL A CA 1
ATOM 850 C C . VAL A 1 119 ? -12.512 3.084 15.923 1.00 90.50 119 VAL A C 1
ATOM 852 O O . VAL A 1 119 ? -11.373 2.865 15.520 1.00 90.50 119 VAL A O 1
ATOM 855 N N . GLY A 1 120 ? -13.128 4.242 15.663 1.00 88.56 120 GLY A N 1
ATOM 856 C CA . GLY A 1 120 ? -12.543 5.279 14.795 1.00 88.56 120 GLY A CA 1
ATOM 857 C C . GLY A 1 120 ? -11.154 5.769 15.255 1.00 88.56 120 GLY A C 1
ATOM 858 O O . GLY A 1 120 ? -10.195 5.729 14.476 1.00 88.56 120 GLY A O 1
ATOM 859 N N . PRO A 1 121 ? -10.972 6.163 16.534 1.00 90.56 121 PRO A N 1
ATOM 860 C CA . PRO A 1 121 ? -9.657 6.521 17.072 1.00 90.56 121 PRO A CA 1
ATOM 861 C C . PRO A 1 121 ? -8.625 5.387 16.996 1.00 90.56 121 PRO A C 1
ATOM 863 O O . PRO A 1 121 ? -7.442 5.656 16.766 1.00 90.56 121 PRO A O 1
ATOM 866 N N . TYR A 1 122 ? -9.059 4.134 17.165 1.00 94.62 122 TYR A N 1
ATOM 867 C CA . TYR A 1 122 ? -8.208 2.957 16.997 1.00 94.62 122 TYR A CA 1
ATOM 868 C C . TYR A 1 122 ? -7.736 2.817 15.540 1.00 94.62 122 TYR A C 1
ATOM 870 O O . TYR A 1 122 ? -6.528 2.684 15.307 1.00 94.62 122 TYR A O 1
ATOM 878 N N . ILE A 1 123 ? -8.647 2.939 14.564 1.00 90.19 123 ILE A N 1
ATOM 879 C CA . ILE A 1 123 ? -8.332 2.855 13.129 1.00 90.19 123 ILE A CA 1
ATOM 880 C C . ILE A 1 123 ? -7.323 3.938 12.734 1.00 90.19 123 ILE A C 1
ATOM 882 O O . ILE A 1 123 ? -6.272 3.644 12.152 1.00 90.19 123 ILE A O 1
ATOM 886 N N . GLY A 1 124 ? -7.591 5.193 13.104 1.00 82.81 124 GLY A N 1
ATOM 887 C CA . GLY A 1 124 ? -6.739 6.329 12.744 1.00 82.81 124 GLY A CA 1
ATOM 888 C C . GLY A 1 124 ? -5.340 6.300 13.376 1.00 82.81 124 GLY A C 1
ATOM 889 O O . GLY A 1 124 ? -4.413 6.919 12.850 1.00 82.81 124 GLY A O 1
ATOM 890 N N . ARG A 1 125 ? -5.153 5.588 14.498 1.00 88.94 125 ARG A N 1
ATOM 891 C CA . ARG A 1 125 ? -3.882 5.566 15.244 1.00 88.94 125 ARG A CA 1
ATOM 892 C C . ARG A 1 125 ? -3.170 4.224 15.183 1.00 88.94 125 ARG A C 1
ATOM 894 O O . ARG A 1 125 ? -2.081 4.156 14.614 1.00 88.94 125 ARG A O 1
ATOM 901 N N . THR A 1 126 ? -3.734 3.193 15.809 1.00 90.38 126 THR A N 1
ATOM 902 C CA . THR A 1 126 ? -3.086 1.880 15.931 1.00 90.38 126 THR A CA 1
ATOM 903 C C . THR A 1 126 ? -3.120 1.151 14.602 1.00 90.38 126 THR A C 1
ATOM 905 O O . THR A 1 126 ? -2.058 0.787 14.101 1.00 90.38 126 THR A O 1
ATOM 908 N N . LEU A 1 127 ? -4.299 1.016 13.990 1.00 91.19 127 LEU A N 1
ATOM 909 C CA . LEU A 1 127 ?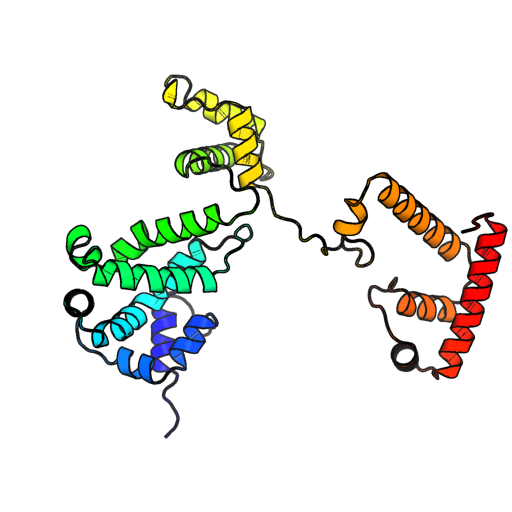 -4.434 0.241 12.757 1.00 91.19 127 LEU A CA 1
ATOM 910 C C . LEU A 1 127 ? -3.654 0.880 11.603 1.00 91.19 127 LEU A C 1
ATOM 912 O O . LEU A 1 127 ? -2.872 0.219 10.928 1.00 91.19 127 LEU A O 1
ATOM 916 N N . SER A 1 128 ? -3.776 2.199 11.437 1.00 89.75 128 SER A N 1
ATOM 917 C CA . SER A 1 128 ? -3.010 2.953 10.435 1.00 89.75 128 SER A CA 1
ATOM 918 C C . SER A 1 128 ? -1.492 2.864 10.643 1.00 89.75 128 SER A C 1
ATOM 920 O O . SER A 1 128 ? -0.724 2.934 9.685 1.00 89.75 128 SER A O 1
ATOM 922 N N . ARG A 1 129 ? -1.022 2.737 11.892 1.00 87.81 129 ARG A N 1
ATOM 923 C CA . ARG A 1 129 ? 0.404 2.525 12.181 1.00 87.81 129 ARG A CA 1
ATOM 924 C C . ARG A 1 129 ? 0.832 1.105 11.827 1.00 87.81 129 ARG A C 1
ATOM 926 O O . ARG A 1 129 ? 1.878 0.962 11.207 1.00 87.81 129 ARG A O 1
ATOM 933 N N . HIS A 1 130 ? 0.028 0.104 12.186 1.00 89.69 130 HIS A N 1
ATOM 934 C CA . HIS A 1 130 ? 0.256 -1.302 11.838 1.00 89.69 130 HIS A CA 1
ATOM 935 C C . HIS A 1 130 ? 0.375 -1.488 10.326 1.00 89.69 130 HIS A C 1
ATOM 937 O O . HIS A 1 130 ? 1.404 -1.952 9.851 1.00 89.69 130 HIS A O 1
ATOM 943 N N . MET A 1 131 ? -0.609 -1.008 9.561 1.00 90.25 131 MET A N 1
ATOM 944 C CA . MET A 1 131 ? -0.602 -1.105 8.097 1.00 90.25 131 MET A CA 1
ATOM 945 C C . MET A 1 131 ? 0.610 -0.415 7.468 1.00 90.25 131 MET A C 1
ATOM 947 O O . MET A 1 131 ? 1.221 -0.958 6.554 1.00 90.25 131 MET A O 1
ATOM 951 N N . ARG A 1 132 ? 1.003 0.763 7.971 1.00 85.44 132 ARG A N 1
ATOM 952 C CA . ARG A 1 132 ? 2.204 1.456 7.485 1.00 85.44 132 ARG A CA 1
ATOM 953 C C . ARG A 1 132 ? 3.481 0.685 7.804 1.00 85.44 132 ARG A C 1
ATOM 955 O O . ARG A 1 132 ? 4.352 0.592 6.950 1.00 85.44 132 ARG A O 1
ATOM 962 N N . HIS A 1 133 ? 3.583 0.135 9.012 1.00 83.00 133 HIS A N 1
ATOM 963 C CA . HIS A 1 133 ? 4.717 -0.693 9.402 1.00 83.00 133 HIS A CA 1
ATOM 964 C C . HIS A 1 133 ? 4.802 -1.950 8.532 1.00 83.00 133 HIS A C 1
ATOM 966 O O . HIS A 1 133 ? 5.877 -2.281 8.046 1.00 83.00 133 HIS A O 1
ATOM 972 N N . LEU A 1 134 ? 3.669 -2.609 8.278 1.00 84.25 134 LEU A N 1
ATOM 973 C CA . LEU A 1 134 ? 3.607 -3.778 7.410 1.00 84.25 134 LEU A CA 1
ATOM 974 C C . LEU A 1 134 ? 4.037 -3.432 5.976 1.00 84.25 134 LEU A C 1
ATOM 976 O O . LEU A 1 134 ? 4.940 -4.074 5.438 1.00 84.25 134 LEU A O 1
ATOM 980 N N . ALA A 1 135 ? 3.461 -2.370 5.404 1.00 81.06 135 ALA A N 1
ATOM 981 C CA . ALA A 1 135 ? 3.798 -1.860 4.076 1.00 81.06 135 ALA A CA 1
ATOM 982 C C . ALA A 1 135 ? 5.293 -1.527 3.929 1.00 81.06 135 ALA A C 1
ATOM 984 O O . ALA A 1 135 ? 5.875 -1.786 2.875 1.00 81.06 135 ALA A O 1
ATOM 985 N N . ASP A 1 136 ? 5.905 -0.973 4.979 1.00 72.81 136 ASP A N 1
ATOM 986 C CA . ASP A 1 136 ? 7.332 -0.654 5.027 1.00 72.81 136 ASP A CA 1
ATOM 987 C C . ASP A 1 136 ? 8.209 -1.901 5.242 1.00 72.81 136 ASP A C 1
ATOM 989 O O . ASP A 1 136 ? 9.312 -1.958 4.702 1.00 72.81 136 ASP A O 1
ATOM 993 N N . SER A 1 137 ? 7.745 -2.890 6.015 1.00 72.56 137 SER A N 1
ATOM 994 C CA . SER A 1 137 ? 8.510 -4.102 6.356 1.00 72.56 137 SER A CA 1
ATOM 995 C C . SER A 1 137 ? 8.684 -5.073 5.187 1.00 72.56 137 SER A C 1
ATOM 997 O O . SER A 1 137 ? 9.675 -5.794 5.134 1.00 72.56 137 SER A O 1
ATOM 999 N N . ILE A 1 138 ? 7.743 -5.072 4.238 1.00 67.75 138 ILE A N 1
ATOM 1000 C CA . ILE A 1 138 ? 7.741 -5.971 3.071 1.00 67.75 138 ILE A CA 1
ATOM 1001 C C . ILE A 1 138 ? 8.416 -5.311 1.852 1.00 67.75 138 ILE A C 1
ATOM 1003 O O . ILE A 1 138 ? 8.631 -5.949 0.822 1.00 67.75 138 ILE A O 1
ATOM 1007 N N . ARG A 1 139 ? 8.812 -4.033 1.945 1.00 65.50 139 ARG A N 1
ATOM 1008 C CA . ARG A 1 139 ? 9.536 -3.350 0.864 1.00 65.50 139 ARG A CA 1
ATOM 1009 C C . ARG A 1 139 ? 10.895 -4.024 0.637 1.00 65.50 139 ARG A C 1
ATOM 1011 O O . ARG A 1 139 ? 11.676 -4.179 1.574 1.00 65.50 139 ARG A O 1
ATOM 1018 N N . ALA A 1 140 ? 11.205 -4.400 -0.605 1.00 52.28 140 ALA A N 1
ATOM 1019 C CA . ALA A 1 140 ? 12.520 -4.955 -0.924 1.00 52.28 140 ALA A CA 1
ATOM 1020 C C . ALA A 1 140 ? 13.611 -3.917 -0.604 1.00 52.28 140 ALA A C 1
ATOM 1022 O O . ALA A 1 140 ? 13.498 -2.752 -0.986 1.00 52.28 140 ALA A O 1
ATOM 1023 N N . GLY A 1 141 ? 14.636 -4.326 0.148 1.00 54.56 141 GLY A N 1
ATOM 1024 C CA . GLY A 1 141 ? 15.661 -3.410 0.658 1.00 54.56 141 GLY A CA 1
ATOM 1025 C C . GLY A 1 141 ? 15.207 -2.541 1.838 1.00 54.56 141 GLY A C 1
ATOM 1026 O O . GLY A 1 141 ? 15.773 -1.469 2.044 1.00 54.56 141 GLY A O 1
ATOM 1027 N N . ALA A 1 142 ? 14.188 -2.965 2.602 1.00 53.62 142 ALA A N 1
ATOM 1028 C CA . ALA A 1 142 ? 13.729 -2.269 3.803 1.00 53.62 142 ALA A CA 1
ATOM 1029 C C . ALA A 1 142 ? 14.901 -1.951 4.746 1.00 53.62 142 ALA A C 1
ATOM 1031 O O . ALA A 1 142 ? 15.449 -2.815 5.429 1.00 53.62 142 ALA A O 1
ATOM 1032 N N . VAL A 1 143 ? 15.281 -0.675 4.791 1.00 54.41 143 VAL A N 1
ATOM 1033 C CA . VAL A 1 143 ? 16.262 -0.176 5.752 1.00 54.41 143 VAL A CA 1
ATOM 1034 C C . VAL A 1 143 ? 15.631 -0.223 7.139 1.00 54.41 143 VAL A C 1
ATOM 1036 O O . VAL A 1 143 ? 14.512 0.256 7.336 1.00 54.41 143 VAL A O 1
ATOM 1039 N N . THR A 1 144 ? 16.377 -0.745 8.113 1.00 59.59 144 THR A N 1
ATOM 1040 C CA . THR A 1 144 ? 16.011 -0.872 9.539 1.00 59.59 144 THR A CA 1
ATOM 1041 C C . THR A 1 144 ? 15.778 0.466 10.256 1.00 59.59 144 THR A C 1
ATOM 1043 O O . THR A 1 144 ? 15.533 0.497 11.461 1.00 59.59 144 THR A O 1
ATOM 1046 N N . ALA A 1 145 ? 15.841 1.584 9.530 1.00 62.53 145 ALA A N 1
ATOM 1047 C CA . ALA A 1 145 ? 15.599 2.913 10.058 1.00 62.53 145 ALA A CA 1
ATOM 1048 C C . ALA A 1 145 ? 14.165 3.040 10.565 1.00 62.53 145 ALA A C 1
ATOM 1050 O O . ALA A 1 145 ? 13.192 2.686 9.888 1.00 62.53 145 ALA A O 1
ATOM 1051 N N . ASN A 1 146 ? 14.037 3.604 11.761 1.00 71.88 146 ASN A N 1
ATOM 1052 C CA . ASN A 1 146 ? 12.743 3.752 12.403 1.00 71.88 146 ASN A CA 1
ATOM 1053 C C . ASN A 1 146 ? 11.872 4.797 11.668 1.00 71.88 146 ASN A C 1
ATOM 1055 O O . ASN A 1 146 ? 12.353 5.710 10.987 1.00 71.88 146 ASN A O 1
ATOM 1059 N N . ASP A 1 147 ? 10.551 4.717 11.846 1.00 70.00 147 ASP A N 1
ATOM 1060 C CA . ASP A 1 147 ? 9.587 5.644 11.227 1.00 70.00 147 ASP A CA 1
ATOM 1061 C C . ASP A 1 147 ? 9.844 7.120 11.549 1.00 70.00 147 ASP A C 1
ATOM 1063 O O . ASP A 1 147 ? 9.373 8.019 10.841 1.00 70.00 147 ASP A O 1
ATOM 1067 N N . ARG A 1 148 ? 10.518 7.398 12.669 1.00 78.81 148 ARG A N 1
ATOM 1068 C CA . ARG A 1 148 ? 10.849 8.760 13.085 1.00 78.81 148 ARG A CA 1
ATOM 1069 C C . ARG A 1 148 ? 11.949 9.322 12.192 1.00 78.81 148 ARG A C 1
ATOM 1071 O O . ARG A 1 148 ? 11.808 10.442 11.713 1.00 78.81 148 ARG A O 1
ATOM 1078 N N . GLU A 1 149 ? 12.993 8.556 11.916 1.00 82.56 149 GLU A N 1
ATOM 1079 C CA . GLU A 1 149 ? 14.096 8.933 11.030 1.00 82.56 149 GLU A CA 1
ATOM 1080 C C . GLU A 1 149 ? 13.627 9.102 9.588 1.00 82.56 149 GLU A C 1
ATOM 1082 O O . GLU A 1 149 ? 13.877 10.150 8.993 1.00 82.56 149 GLU A O 1
ATOM 1087 N N . LYS A 1 150 ? 12.829 8.160 9.068 1.00 81.12 150 LYS A N 1
ATOM 1088 C CA . LYS A 1 150 ? 12.195 8.285 7.743 1.00 81.12 150 LYS A CA 1
ATOM 1089 C C . LYS A 1 150 ? 11.380 9.578 7.620 1.00 81.12 150 LYS A C 1
ATOM 1091 O O . LYS A 1 150 ? 11.484 10.300 6.628 1.00 81.12 150 LYS A O 1
ATOM 1096 N N . ARG A 1 151 ? 10.583 9.917 8.644 1.00 83.00 151 ARG A N 1
ATOM 1097 C CA . ARG A 1 151 ? 9.810 11.174 8.684 1.00 83.00 151 ARG A CA 1
ATOM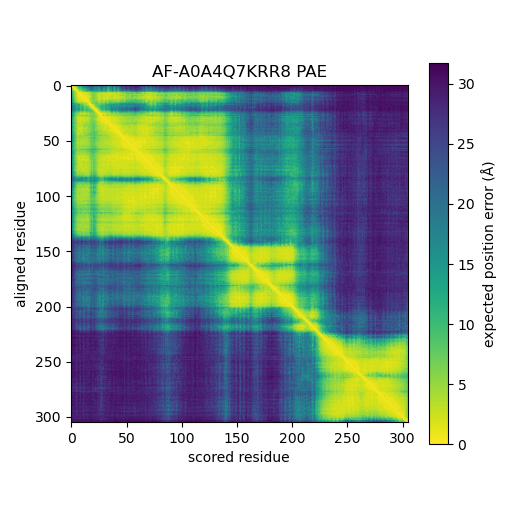 1098 C C . ARG A 1 151 ? 10.694 12.413 8.743 1.00 83.00 151 ARG A C 1
ATOM 1100 O O . ARG A 1 151 ? 10.361 13.406 8.101 1.00 83.00 151 ARG A O 1
ATOM 1107 N N . ARG A 1 152 ? 11.809 12.365 9.474 1.00 86.12 152 ARG A N 1
ATOM 1108 C CA . ARG A 1 152 ? 12.777 13.470 9.533 1.00 86.12 152 ARG A CA 1
ATOM 1109 C C . ARG A 1 152 ? 13.410 13.719 8.169 1.00 86.12 152 ARG A C 1
ATOM 1111 O O . ARG A 1 152 ? 13.414 14.865 7.731 1.00 86.12 152 ARG A O 1
ATOM 1118 N N . VAL A 1 153 ? 13.838 12.666 7.470 1.00 87.38 153 VAL A N 1
ATOM 1119 C CA . VAL A 1 153 ? 14.373 12.773 6.103 1.00 87.38 153 VAL A CA 1
ATOM 1120 C C . VAL A 1 153 ? 13.323 13.340 5.146 1.00 87.38 153 VAL A C 1
ATOM 1122 O O . VAL A 1 153 ? 13.594 14.334 4.481 1.00 87.38 153 VAL A O 1
ATOM 1125 N N . ARG A 1 154 ? 12.082 12.825 5.149 1.00 86.38 154 ARG A N 1
ATOM 1126 C CA . ARG A 1 154 ? 10.986 13.390 4.330 1.00 86.38 154 ARG A CA 1
ATOM 1127 C C . ARG A 1 154 ? 10.700 14.860 4.647 1.00 86.38 154 ARG A C 1
ATOM 1129 O O . ARG A 1 154 ? 10.462 15.648 3.738 1.00 86.38 154 ARG A O 1
ATOM 1136 N N . SER A 1 155 ? 10.700 15.232 5.927 1.00 87.25 155 SER A N 1
ATOM 1137 C CA . SER A 1 155 ? 10.489 16.621 6.348 1.00 87.25 155 SER A CA 1
ATOM 1138 C C . SER A 1 155 ? 11.605 17.535 5.858 1.00 87.25 155 SER A C 1
ATOM 1140 O O . SER A 1 155 ? 11.317 18.669 5.494 1.00 87.25 155 SER A O 1
ATOM 1142 N N . ALA A 1 156 ? 12.849 17.063 5.871 1.00 86.56 156 ALA A N 1
ATOM 1143 C CA . ALA A 1 156 ? 13.993 17.826 5.401 1.00 86.56 156 ALA A CA 1
ATOM 1144 C C . ALA A 1 156 ? 13.959 18.009 3.886 1.00 86.56 156 ALA A C 1
ATOM 1146 O O . ALA A 1 156 ? 14.062 19.134 3.422 1.00 86.56 156 ALA A O 1
ATOM 1147 N N . LEU A 1 157 ? 13.688 16.933 3.140 1.00 86.38 157 LEU A N 1
ATOM 1148 C CA . LEU A 1 157 ? 13.518 16.980 1.687 1.00 86.38 157 LEU A CA 1
ATOM 1149 C C . LEU A 1 157 ? 12.443 17.986 1.271 1.00 86.38 157 LEU A C 1
ATOM 1151 O O . LEU A 1 157 ? 12.661 18.765 0.357 1.00 86.38 157 LEU A O 1
ATOM 1155 N N . ARG A 1 158 ? 11.300 18.010 1.970 1.00 85.81 158 ARG A N 1
ATOM 1156 C CA . ARG A 1 158 ? 10.230 18.989 1.713 1.00 85.81 158 ARG A CA 1
ATOM 1157 C C . ARG A 1 158 ? 10.630 20.423 2.050 1.00 85.81 158 ARG A C 1
ATOM 1159 O O . ARG A 1 158 ? 10.167 21.338 1.386 1.00 85.81 158 ARG A O 1
ATOM 1166 N N . ALA A 1 159 ? 11.441 20.619 3.088 1.00 84.88 159 ALA A N 1
ATOM 1167 C CA . ALA A 1 159 ? 11.903 21.945 3.491 1.00 84.88 159 ALA A CA 1
ATOM 1168 C C . ALA A 1 159 ? 12.969 22.516 2.541 1.00 84.88 159 ALA A C 1
ATOM 1170 O O . ALA A 1 159 ? 13.209 23.717 2.562 1.00 84.88 159 ALA A O 1
ATOM 1171 N N . THR A 1 160 ? 13.606 21.664 1.736 1.00 84.56 160 THR A N 1
ATOM 1172 C CA . THR A 1 160 ? 14.689 22.029 0.814 1.00 84.56 160 THR A CA 1
ATOM 1173 C C . THR A 1 160 ? 14.369 21.649 -0.633 1.00 84.56 160 THR A C 1
ATOM 1175 O O . THR A 1 160 ? 15.280 21.334 -1.400 1.00 84.56 160 THR A O 1
ATOM 1178 N N . ILE A 1 161 ? 13.082 21.617 -0.983 1.00 83.69 161 ILE A N 1
ATOM 1179 C CA . ILE A 1 161 ? 12.637 21.560 -2.378 1.00 83.69 161 ILE A CA 1
ATOM 1180 C C . ILE A 1 161 ? 13.105 22.844 -3.076 1.00 83.69 161 ILE A C 1
ATOM 1182 O O . ILE A 1 161 ? 12.991 23.930 -2.501 1.00 83.69 161 ILE A O 1
ATOM 1186 N N . THR A 1 162 ? 13.665 22.716 -4.277 1.00 75.75 162 THR A N 1
ATOM 1187 C CA . THR A 1 162 ? 14.052 23.864 -5.110 1.00 75.75 162 THR A CA 1
ATOM 1188 C C . THR A 1 162 ? 12.818 24.547 -5.707 1.00 75.75 162 THR A C 1
ATOM 1190 O O . THR A 1 162 ? 11.718 23.996 -5.678 1.00 75.75 162 THR A O 1
ATOM 1193 N N . GLU A 1 163 ? 12.981 25.751 -6.261 1.00 72.81 163 GLU A N 1
ATOM 1194 C CA . GLU A 1 163 ? 11.889 26.460 -6.952 1.00 72.81 163 GLU A CA 1
ATOM 1195 C C . GLU A 1 163 ? 11.313 25.642 -8.123 1.00 72.81 163 GLU A C 1
ATOM 1197 O O . GLU A 1 163 ? 10.110 25.691 -8.370 1.00 72.81 163 GLU A O 1
ATOM 1202 N N . ASP A 1 164 ? 12.141 24.797 -8.747 1.00 74.06 164 ASP A N 1
ATOM 1203 C CA . ASP A 1 164 ? 11.756 23.868 -9.817 1.00 74.06 164 ASP A CA 1
ATOM 1204 C C . ASP A 1 164 ? 11.056 22.588 -9.311 1.00 74.06 164 ASP A C 1
ATOM 1206 O O . ASP A 1 164 ? 10.698 21.709 -10.093 1.00 74.06 164 ASP A O 1
ATOM 1210 N N . GLY A 1 165 ? 10.844 22.450 -7.997 1.00 72.50 165 GLY A N 1
ATOM 1211 C CA . GLY A 1 165 ? 10.202 21.275 -7.401 1.00 72.50 165 GLY A CA 1
ATOM 1212 C C . GLY A 1 165 ? 11.125 20.064 -7.229 1.00 72.50 165 GLY A C 1
ATOM 1213 O O . GLY A 1 165 ? 10.669 19.010 -6.778 1.00 72.50 165 GLY A O 1
ATOM 1214 N N . GLU A 1 166 ? 12.412 20.195 -7.551 1.00 76.81 166 GLU A N 1
ATOM 1215 C CA . GLU A 1 166 ? 13.386 19.115 -7.426 1.00 76.81 166 GLU A CA 1
ATOM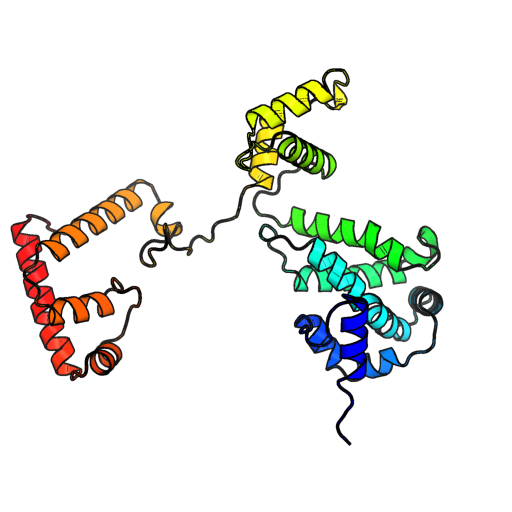 1216 C C . GLU A 1 166 ? 13.882 18.957 -5.984 1.00 76.81 166 GLU A C 1
ATOM 1218 O O . GLU A 1 166 ? 14.038 19.910 -5.211 1.00 76.81 166 GLU A O 1
ATOM 1223 N N . TYR A 1 167 ? 14.153 17.710 -5.598 1.00 76.81 167 TYR A N 1
ATOM 1224 C CA . TYR A 1 167 ? 14.760 17.415 -4.308 1.00 76.81 167 TYR A CA 1
ATOM 1225 C C . TYR A 1 167 ? 16.268 17.641 -4.376 1.00 76.81 167 TYR A C 1
ATOM 1227 O O . TYR A 1 167 ? 16.940 17.034 -5.202 1.00 76.81 167 TYR A O 1
ATOM 1235 N N . ASN A 1 168 ? 16.816 18.427 -3.444 1.00 81.62 168 ASN A N 1
ATOM 1236 C CA . ASN A 1 168 ? 18.260 18.538 -3.236 1.00 81.62 168 ASN A CA 1
ATOM 1237 C C . ASN A 1 168 ? 18.687 17.756 -1.971 1.00 81.62 168 ASN A C 1
ATOM 1239 O O . ASN A 1 168 ? 18.531 18.259 -0.850 1.00 81.62 168 ASN A O 1
ATOM 1243 N N . PRO A 1 169 ? 19.242 16.532 -2.111 1.00 81.94 169 PRO A N 1
ATOM 1244 C CA . PRO A 1 169 ? 19.648 15.694 -0.981 1.00 81.94 169 PRO A CA 1
ATOM 1245 C C . PRO A 1 169 ? 20.703 16.330 -0.075 1.00 81.94 169 PRO A C 1
ATOM 1247 O O . PRO A 1 169 ? 20.667 16.152 1.143 1.00 81.94 169 PRO A O 1
ATOM 1250 N N . ILE A 1 170 ? 21.638 17.084 -0.660 1.00 83.75 170 ILE A N 1
ATOM 1251 C CA . ILE A 1 170 ? 22.744 17.714 0.068 1.00 83.75 170 ILE A CA 1
ATOM 1252 C C . ILE A 1 170 ? 22.200 18.844 0.947 1.00 83.75 170 ILE A C 1
ATOM 1254 O O . ILE A 1 170 ? 22.539 18.928 2.130 1.00 83.75 170 ILE A O 1
ATOM 1258 N N . ALA A 1 171 ? 21.296 19.664 0.404 1.00 83.44 171 ALA A N 1
ATOM 1259 C CA . ALA A 1 171 ? 20.613 20.708 1.162 1.00 83.44 171 ALA A CA 1
ATOM 1260 C C . ALA A 1 171 ? 19.751 20.117 2.290 1.00 83.44 171 ALA A C 1
ATOM 1262 O O . ALA A 1 171 ? 19.814 20.598 3.422 1.00 83.44 171 ALA A O 1
ATOM 1263 N N . ALA A 1 172 ? 19.012 19.034 2.022 1.00 86.31 172 ALA A N 1
ATOM 1264 C CA . ALA A 1 172 ? 18.195 18.346 3.023 1.00 86.31 172 ALA A CA 1
ATOM 1265 C C . ALA A 1 172 ? 19.036 17.796 4.190 1.00 86.31 172 ALA A C 1
ATOM 1267 O O . ALA A 1 172 ? 18.658 17.933 5.359 1.00 86.31 172 ALA A O 1
ATOM 1268 N N . TYR A 1 173 ? 20.202 17.211 3.898 1.00 86.94 173 TYR A N 1
ATOM 1269 C CA . TYR A 1 173 ? 21.136 16.769 4.933 1.00 86.94 173 TYR A CA 1
ATOM 1270 C C . TYR A 1 173 ? 21.697 17.949 5.739 1.00 86.94 173 TYR A C 1
ATOM 1272 O O . TYR A 1 173 ? 21.705 17.910 6.973 1.00 86.94 173 TYR A O 1
ATOM 1280 N N . GLY A 1 174 ? 22.102 19.029 5.059 1.00 84.50 174 GLY A N 1
ATOM 1281 C CA . GLY A 1 174 ? 22.549 20.269 5.699 1.00 84.50 174 GLY A CA 1
ATOM 1282 C C . GLY A 1 174 ? 21.493 20.852 6.644 1.00 84.50 174 GLY A C 1
ATOM 1283 O O . GLY A 1 174 ? 21.805 21.191 7.786 1.00 84.50 174 GLY A O 1
ATOM 1284 N N . TYR A 1 175 ? 20.229 20.868 6.214 1.00 87.44 175 TYR A N 1
ATOM 1285 C CA . TYR A 1 175 ? 19.086 21.303 7.017 1.00 87.44 175 TYR A CA 1
ATOM 1286 C C . TYR A 1 175 ? 18.909 20.454 8.283 1.00 87.44 175 TYR A C 1
ATOM 1288 O O . TYR A 1 175 ? 18.759 21.000 9.377 1.00 87.44 175 TYR A O 1
ATOM 1296 N N . LEU A 1 176 ? 18.966 19.119 8.175 1.00 87.56 176 LEU A N 1
ATOM 1297 C CA . LEU A 1 176 ? 18.874 18.237 9.346 1.00 87.56 176 LEU A CA 1
ATOM 1298 C C . LEU A 1 176 ? 20.032 18.447 10.316 1.00 87.56 176 LEU A C 1
ATOM 1300 O O . LEU A 1 176 ? 19.813 18.486 11.528 1.00 87.56 176 LEU A O 1
ATOM 1304 N N . ARG A 1 177 ? 21.251 18.596 9.792 1.00 87.44 177 ARG A N 1
ATOM 1305 C CA . ARG A 1 177 ? 22.443 18.823 10.608 1.00 87.44 177 ARG A CA 1
ATOM 1306 C C . ARG A 1 177 ? 22.356 20.143 11.368 1.00 87.44 177 ARG A C 1
ATOM 1308 O O .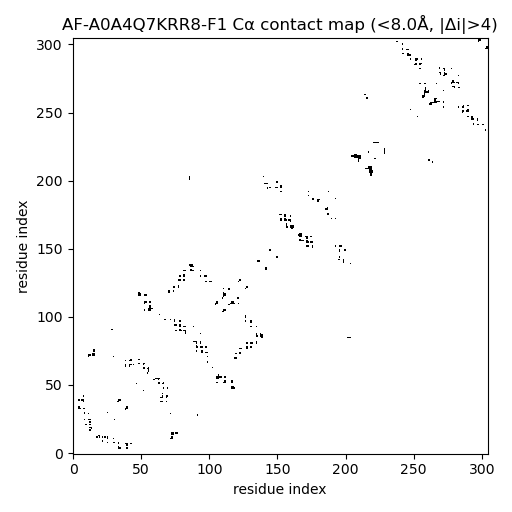 ARG A 1 177 ? 22.681 20.163 12.549 1.00 87.44 177 ARG A O 1
ATOM 1315 N N . ALA A 1 178 ? 21.884 21.209 10.722 1.00 85.38 178 ALA A N 1
ATOM 1316 C CA . ALA A 1 178 ? 21.688 22.510 11.356 1.00 85.38 178 ALA A CA 1
ATOM 1317 C C . ALA A 1 178 ? 20.569 22.470 12.411 1.00 85.38 178 ALA A C 1
ATOM 1319 O O . ALA A 1 178 ? 20.763 22.907 13.540 1.00 85.38 178 ALA A O 1
ATOM 1320 N N . LYS A 1 179 ? 19.418 21.870 12.080 1.00 86.62 179 LYS A N 1
ATOM 1321 C CA . LYS A 1 179 ? 18.249 21.779 12.972 1.00 86.62 179 LYS A CA 1
ATOM 1322 C C . LYS A 1 179 ? 18.504 20.972 14.248 1.00 86.62 179 LYS A C 1
ATOM 1324 O O . LYS A 1 179 ? 17.841 21.192 15.256 1.00 86.62 179 LYS A O 1
ATOM 1329 N N . HIS A 1 180 ? 19.430 20.020 14.194 1.00 84.56 180 HIS A N 1
ATOM 1330 C CA . HIS A 1 180 ? 19.786 19.146 15.312 1.00 84.56 180 HIS A CA 1
ATOM 1331 C C . HIS A 1 180 ? 21.252 19.312 15.729 1.00 84.56 180 HIS A C 1
ATOM 1333 O O . HIS A 1 180 ? 21.856 18.380 16.262 1.00 84.56 180 HIS A O 1
ATOM 1339 N N . ALA A 1 181 ? 21.835 20.489 15.477 1.00 79.00 181 ALA A N 1
ATOM 1340 C CA . ALA A 1 181 ? 23.220 20.774 15.827 1.00 79.00 181 ALA A CA 1
ATOM 1341 C C . ALA A 1 181 ? 23.458 20.613 17.337 1.00 79.00 181 ALA A C 1
ATOM 1343 O O . ALA A 1 181 ? 24.465 20.019 17.723 1.00 79.00 181 ALA A O 1
ATOM 1344 N N . ASP A 1 182 ? 22.502 21.029 18.166 1.00 83.00 182 ASP A N 1
ATOM 1345 C CA . ASP A 1 182 ? 22.652 21.080 19.626 1.00 83.00 182 ASP A CA 1
ATOM 1346 C C . ASP A 1 182 ? 22.272 19.779 20.353 1.00 83.00 182 ASP A C 1
ATOM 1348 O O . ASP A 1 182 ? 22.549 19.641 21.542 1.00 83.00 182 ASP A O 1
ATOM 1352 N N . ASP A 1 183 ? 21.676 18.797 19.661 1.00 83.12 183 ASP A N 1
ATOM 1353 C CA . ASP A 1 183 ? 21.301 17.504 20.251 1.00 83.12 183 ASP A CA 1
ATOM 1354 C C . ASP A 1 183 ? 22.081 16.347 19.598 1.00 83.12 183 ASP A C 1
ATOM 1356 O O . ASP A 1 183 ? 21.681 15.842 18.539 1.00 83.12 183 ASP A O 1
ATOM 1360 N N . PRO A 1 184 ? 23.170 15.868 20.235 1.00 78.31 184 PRO A N 1
ATOM 1361 C CA . PRO A 1 184 ? 23.985 14.769 19.726 1.00 78.31 184 PRO A CA 1
ATOM 1362 C C . PRO A 1 184 ? 23.197 13.481 19.482 1.00 78.31 184 PRO A C 1
ATOM 1364 O O . PRO A 1 184 ? 23.535 12.733 18.571 1.00 78.31 184 PRO A O 1
ATOM 1367 N N . ARG A 1 185 ? 22.129 13.227 20.250 1.00 77.38 185 ARG A N 1
ATOM 1368 C CA . ARG A 1 185 ? 21.304 12.013 20.118 1.00 77.38 185 ARG A CA 1
ATOM 1369 C C . ARG A 1 185 ? 20.395 12.061 18.897 1.00 77.38 185 ARG A C 1
ATOM 1371 O O . ARG A 1 185 ? 19.874 11.034 18.475 1.00 77.38 185 ARG A O 1
ATOM 1378 N N . GLN A 1 186 ? 20.170 13.252 18.353 1.00 78.25 186 GLN A N 1
ATOM 1379 C CA . GLN A 1 186 ? 19.372 13.449 17.151 1.00 78.25 186 GLN A CA 1
ATOM 1380 C C . GLN A 1 186 ? 20.236 13.665 15.908 1.00 78.25 186 GLN A C 1
ATOM 1382 O O . GLN A 1 186 ? 19.683 13.720 14.808 1.00 78.25 186 GLN A O 1
ATOM 1387 N N . ARG A 1 187 ? 21.565 13.754 16.030 1.00 80.88 187 ARG A N 1
ATOM 1388 C CA . ARG A 1 187 ? 22.449 13.842 14.864 1.00 80.88 187 ARG A CA 1
ATOM 1389 C C . ARG A 1 187 ? 22.349 12.562 14.036 1.00 80.88 187 ARG A C 1
ATOM 1391 O O . ARG A 1 187 ? 22.353 11.457 14.564 1.00 80.88 187 ARG A O 1
ATOM 1398 N N . MET A 1 188 ? 22.216 12.740 12.728 1.00 83.38 188 MET A N 1
ATOM 1399 C CA . MET A 1 188 ? 22.161 11.657 11.754 1.00 83.38 188 MET A CA 1
ATOM 1400 C C . MET A 1 188 ? 23.442 11.712 10.932 1.00 83.38 188 MET A C 1
ATOM 1402 O O . MET A 1 188 ? 23.797 12.780 10.436 1.00 83.38 188 MET A O 1
ATOM 1406 N N . GLU A 1 189 ? 24.132 10.584 10.806 1.00 85.88 189 GLU A N 1
ATOM 1407 C CA . GLU A 1 189 ? 25.288 10.481 9.919 1.00 85.88 189 GLU A CA 1
ATOM 1408 C C . GLU A 1 189 ? 24.864 10.564 8.451 1.00 85.88 189 GLU A C 1
ATOM 1410 O O . GLU A 1 189 ? 23.750 10.180 8.083 1.00 85.88 189 GLU A O 1
ATOM 1415 N N . PHE A 1 190 ? 25.765 11.050 7.596 1.00 81.88 190 PHE A N 1
ATOM 1416 C CA . PHE A 1 190 ? 25.496 11.189 6.165 1.00 81.88 190 PHE A CA 1
ATOM 1417 C C . PHE A 1 190 ? 25.204 9.840 5.495 1.00 81.88 190 PHE A C 1
ATOM 1419 O O . PHE A 1 190 ? 24.274 9.735 4.702 1.00 81.88 190 PHE A O 1
ATOM 1426 N N . SER A 1 191 ? 25.942 8.791 5.861 1.00 77.44 191 SER A N 1
ATOM 1427 C CA . SER A 1 191 ? 25.729 7.409 5.406 1.00 77.44 191 SER A CA 1
ATOM 1428 C C . SER A 1 191 ? 24.317 6.906 5.733 1.00 77.44 191 SER A C 1
ATOM 1430 O O . SER A 1 191 ? 23.619 6.379 4.864 1.00 77.44 191 SER A O 1
ATOM 1432 N N . THR A 1 192 ? 23.861 7.129 6.967 1.00 80.69 192 THR A N 1
ATOM 1433 C CA . THR A 1 192 ? 22.511 6.781 7.425 1.00 80.69 192 THR A CA 1
ATOM 1434 C C . THR A 1 192 ? 21.450 7.590 6.688 1.00 80.69 192 THR A C 1
ATOM 1436 O O . THR A 1 192 ? 20.454 7.028 6.236 1.00 80.69 192 THR A O 1
ATOM 1439 N N . PHE A 1 193 ? 21.672 8.895 6.502 1.00 84.88 193 PHE A N 1
ATOM 1440 C CA . PHE A 1 193 ? 20.789 9.745 5.705 1.00 84.88 193 PHE A CA 1
ATOM 1441 C C . PHE A 1 193 ? 20.650 9.226 4.269 1.00 84.88 193 PHE A C 1
ATOM 1443 O O . PHE A 1 193 ? 19.528 9.060 3.800 1.00 84.88 193 PHE A O 1
ATOM 1450 N N . MET A 1 194 ? 21.763 8.916 3.597 1.00 79.19 194 MET A N 1
ATOM 1451 C CA . MET A 1 194 ? 21.763 8.404 2.222 1.00 79.19 194 MET A CA 1
ATOM 1452 C C . MET A 1 194 ? 21.115 7.023 2.117 1.00 79.19 194 MET A C 1
ATOM 1454 O O . MET A 1 194 ? 20.383 6.767 1.167 1.00 79.19 194 MET A O 1
ATOM 1458 N N . SER A 1 195 ? 21.311 6.160 3.115 1.00 74.00 195 SER A N 1
ATOM 1459 C CA . SER A 1 195 ? 20.658 4.846 3.173 1.00 74.00 195 SER A CA 1
ATOM 1460 C C . SER A 1 195 ? 19.140 4.985 3.308 1.00 74.00 195 SER A C 1
ATOM 1462 O O . SER A 1 195 ? 18.387 4.342 2.581 1.00 74.00 195 SER A O 1
ATOM 1464 N N . ILE A 1 196 ? 18.671 5.878 4.189 1.00 80.81 196 ILE A N 1
ATOM 1465 C CA . ILE A 1 196 ? 17.240 6.172 4.345 1.00 80.81 196 ILE A CA 1
ATOM 1466 C C . ILE A 1 196 ? 16.681 6.826 3.084 1.00 80.81 196 ILE A C 1
ATOM 1468 O O . ILE A 1 196 ? 15.594 6.461 2.649 1.00 80.81 196 ILE A O 1
ATOM 1472 N N . LEU A 1 197 ? 17.397 7.789 2.503 1.00 81.94 197 LEU A N 1
ATOM 1473 C CA . LEU A 1 197 ? 16.993 8.462 1.274 1.00 81.94 197 LEU A CA 1
ATOM 1474 C C . LEU A 1 197 ? 16.831 7.451 0.143 1.00 81.94 197 LEU A C 1
ATOM 1476 O O . LEU A 1 197 ? 15.756 7.395 -0.442 1.00 81.94 197 LEU A O 1
ATOM 1480 N N . SER A 1 198 ? 17.849 6.618 -0.083 1.00 73.62 198 SER A N 1
ATOM 1481 C CA . SER A 1 198 ? 17.812 5.540 -1.064 1.00 73.62 198 SER A CA 1
ATOM 1482 C C . SER A 1 198 ? 16.613 4.635 -0.812 1.00 73.62 198 SER A C 1
ATOM 1484 O O . SER A 1 198 ? 15.795 4.455 -1.702 1.00 73.62 198 SER A O 1
ATOM 1486 N N . ALA A 1 199 ? 16.393 4.167 0.416 1.00 71.25 199 ALA A N 1
ATOM 1487 C CA . ALA A 1 199 ? 15.224 3.348 0.727 1.00 71.25 199 ALA A CA 1
ATOM 1488 C C . ALA A 1 199 ? 13.889 4.068 0.503 1.00 71.25 199 ALA A C 1
ATOM 1490 O O . ALA A 1 199 ? 12.900 3.430 0.166 1.00 71.25 199 ALA A O 1
ATOM 1491 N N . LEU A 1 200 ? 13.821 5.386 0.704 1.00 72.50 200 LEU A N 1
ATOM 1492 C CA . LEU A 1 200 ? 12.612 6.169 0.474 1.00 72.50 200 LEU A CA 1
ATOM 1493 C C . LEU A 1 200 ? 12.322 6.344 -1.019 1.00 72.50 200 LEU A C 1
ATOM 1495 O O . LEU A 1 200 ? 11.156 6.221 -1.400 1.00 72.50 200 LEU A O 1
ATOM 1499 N N . THR A 1 201 ? 13.348 6.599 -1.831 1.00 69.00 201 THR A N 1
ATOM 1500 C CA . THR A 1 201 ? 13.234 6.924 -3.261 1.00 69.00 201 THR A CA 1
ATOM 1501 C C . THR A 1 201 ? 13.378 5.718 -4.183 1.00 69.00 201 THR A C 1
ATOM 1503 O O . THR A 1 201 ? 12.976 5.804 -5.337 1.00 69.00 201 THR A O 1
ATOM 1506 N N . SER A 1 202 ? 13.917 4.598 -3.700 1.00 61.91 202 SER A N 1
ATOM 1507 C CA . SER A 1 202 ? 14.100 3.386 -4.500 1.00 61.91 202 SER A CA 1
ATOM 1508 C C . SER A 1 202 ? 12.748 2.818 -4.902 1.00 61.91 202 SER A C 1
ATOM 1510 O O . SER A 1 202 ? 11.960 2.392 -4.052 1.00 61.91 202 SER A O 1
ATOM 1512 N N . VAL A 1 203 ? 12.485 2.795 -6.200 1.00 58.81 203 VAL A N 1
ATOM 1513 C CA . VAL A 1 203 ? 11.413 1.995 -6.785 1.00 58.81 203 VAL A CA 1
ATOM 1514 C C . VAL A 1 203 ? 12.044 0.676 -7.208 1.00 58.81 203 VAL A C 1
ATOM 1516 O O . VAL A 1 203 ? 13.057 0.676 -7.903 1.00 58.81 203 VAL A O 1
ATOM 1519 N N . THR A 1 204 ? 11.488 -0.453 -6.768 1.00 59.56 204 THR A N 1
ATOM 1520 C CA . THR A 1 204 ? 11.909 -1.751 -7.301 1.00 59.56 204 THR A CA 1
ATOM 1521 C C . THR A 1 204 ? 11.502 -1.818 -8.761 1.00 59.56 204 THR A C 1
ATOM 1523 O O . THR A 1 204 ? 10.312 -1.779 -9.075 1.00 59.56 204 THR A O 1
ATOM 1526 N N . VAL A 1 205 ? 12.484 -1.903 -9.648 1.00 60.25 205 VAL A N 1
ATOM 1527 C CA . VAL A 1 205 ? 12.235 -2.105 -11.072 1.00 60.25 205 VAL A CA 1
ATOM 1528 C C . VAL A 1 205 ? 11.926 -3.584 -11.277 1.00 60.25 205 VAL A C 1
ATOM 1530 O O . VAL A 1 205 ? 12.635 -4.445 -10.753 1.00 60.25 205 VAL A O 1
ATOM 1533 N N . GLN A 1 206 ? 10.839 -3.897 -11.985 1.00 65.19 206 GLN A N 1
ATOM 1534 C CA . GLN A 1 206 ? 10.609 -5.277 -12.401 1.00 65.19 206 GLN A CA 1
ATOM 1535 C C . GLN A 1 206 ? 11.665 -5.643 -13.438 1.00 65.19 206 GLN A C 1
ATOM 1537 O O . GLN A 1 206 ? 11.872 -4.918 -14.403 1.00 65.19 206 GLN A O 1
ATOM 1542 N N . TRP A 1 207 ? 12.318 -6.780 -13.240 1.00 64.88 207 TRP A N 1
ATOM 1543 C CA . TRP A 1 207 ? 13.367 -7.269 -14.130 1.00 64.88 207 TRP A CA 1
ATOM 1544 C C . TRP A 1 207 ? 12.893 -7.410 -15.584 1.00 64.88 207 TRP A C 1
ATOM 1546 O O . TRP A 1 207 ? 13.638 -7.105 -16.502 1.00 64.88 207 TRP A O 1
ATOM 1556 N N . SER A 1 208 ? 11.624 -7.765 -15.792 1.00 68.06 208 SER A N 1
ATOM 1557 C CA . SER A 1 208 ? 10.986 -7.846 -17.110 1.00 68.06 208 SER A CA 1
ATOM 1558 C C . SER A 1 208 ? 10.499 -6.502 -17.667 1.00 68.06 208 SER A C 1
ATOM 1560 O O . SER A 1 208 ? 9.843 -6.482 -18.706 1.00 68.06 208 SER A O 1
ATOM 1562 N N . SER A 1 209 ? 10.713 -5.386 -16.962 1.00 72.56 209 SER A N 1
ATOM 1563 C CA . SER A 1 209 ? 10.310 -4.073 -17.464 1.00 72.56 209 SER A CA 1
ATOM 1564 C C . SER A 1 209 ? 11.165 -3.690 -18.671 1.00 72.56 209 SER A C 1
ATOM 1566 O O . SER A 1 209 ? 12.380 -3.882 -18.614 1.00 72.56 209 SER A O 1
ATOM 1568 N N . PRO A 1 210 ? 10.563 -3.104 -19.720 1.00 68.62 210 PRO A N 1
ATOM 1569 C CA . PRO A 1 210 ? 11.308 -2.601 -20.863 1.00 68.62 210 PRO A CA 1
ATOM 1570 C C . PRO A 1 210 ? 12.223 -1.444 -20.452 1.00 68.62 210 PRO A C 1
ATOM 1572 O O . PRO A 1 210 ? 11.821 -0.559 -19.686 1.00 68.62 210 PRO A O 1
ATOM 1575 N N . VAL A 1 211 ? 13.441 -1.426 -20.982 1.00 72.06 211 VAL A N 1
ATOM 1576 C CA . VAL A 1 211 ? 14.390 -0.324 -20.809 1.00 72.06 211 VAL A CA 1
ATOM 1577 C C . VAL A 1 211 ? 14.035 0.772 -21.813 1.00 72.06 211 VAL A C 1
ATOM 1579 O O . VAL A 1 211 ? 13.868 0.516 -23.000 1.00 72.06 211 VAL A O 1
ATOM 1582 N N . ASN A 1 212 ? 13.868 2.012 -21.345 1.00 67.94 212 ASN A N 1
ATOM 1583 C CA . ASN A 1 212 ? 13.548 3.183 -22.182 1.00 67.94 212 ASN A CA 1
ATOM 1584 C C . ASN A 1 212 ? 12.293 3.052 -23.077 1.00 67.94 212 ASN A C 1
ATOM 1586 O O . ASN A 1 212 ? 12.155 3.781 -24.057 1.00 67.94 212 ASN A O 1
ATOM 1590 N N . GLY A 1 213 ? 11.353 2.167 -22.728 1.00 58.44 213 GLY A N 1
ATOM 1591 C CA . GLY A 1 213 ? 10.133 1.943 -23.513 1.00 58.44 213 GLY A CA 1
ATOM 1592 C C . GLY A 1 213 ? 10.332 1.056 -24.745 1.00 58.44 213 GLY A C 1
ATOM 1593 O O . GLY A 1 213 ? 9.377 0.867 -25.498 1.00 58.44 213 GLY A O 1
ATOM 1594 N N . ASP A 1 214 ? 11.525 0.488 -24.928 1.00 58.91 214 ASP A N 1
ATOM 1595 C CA . ASP A 1 214 ? 11.784 -0.540 -25.928 1.00 58.91 214 ASP A CA 1
ATOM 1596 C C . ASP A 1 214 ? 11.354 -1.905 -25.381 1.00 58.91 214 ASP A C 1
ATOM 1598 O O . ASP A 1 214 ? 11.897 -2.406 -24.398 1.00 58.91 214 ASP A O 1
ATOM 1602 N N . SER A 1 215 ? 10.336 -2.507 -25.996 1.00 58.75 215 SER A N 1
ATOM 1603 C CA . SER A 1 215 ? 9.801 -3.811 -25.587 1.00 58.75 215 SER A CA 1
ATOM 1604 C C . SER A 1 215 ? 10.756 -4.982 -25.830 1.00 58.75 215 SER A C 1
ATOM 1606 O O . SER A 1 215 ? 10.428 -6.102 -25.440 1.00 58.75 215 SER A O 1
ATOM 1608 N N . THR A 1 216 ? 11.874 -4.759 -26.524 1.00 61.12 216 THR A N 1
ATOM 1609 C CA . THR A 1 216 ? 12.824 -5.818 -26.885 1.00 61.12 216 THR A CA 1
ATOM 1610 C C . THR A 1 216 ? 13.894 -6.058 -25.825 1.00 61.12 216 THR A C 1
ATOM 1612 O O . THR A 1 216 ? 14.331 -7.194 -25.682 1.00 61.12 216 THR A O 1
ATOM 1615 N N . LEU A 1 217 ? 14.252 -5.027 -25.053 1.00 61.69 217 LEU A N 1
ATOM 1616 C CA . LEU A 1 217 ? 15.282 -5.068 -24.018 1.00 61.69 217 LEU A CA 1
ATOM 1617 C C . LEU A 1 217 ? 14.656 -4.852 -22.648 1.00 61.69 217 LEU A C 1
ATOM 1619 O O . LEU A 1 217 ? 14.035 -3.820 -22.385 1.00 61.69 217 LEU A O 1
ATOM 1623 N N . THR A 1 218 ? 14.848 -5.808 -21.752 1.00 73.81 218 THR A N 1
ATOM 1624 C CA . THR A 1 218 ? 14.399 -5.709 -20.367 1.00 73.81 218 THR A CA 1
ATOM 1625 C C . THR A 1 218 ? 15.555 -5.385 -19.425 1.00 73.81 218 THR A C 1
ATOM 1627 O O . THR A 1 218 ? 16.729 -5.547 -19.754 1.00 73.81 218 THR A O 1
ATOM 1630 N N . TYR A 1 219 ? 15.242 -4.916 -18.215 1.00 67.88 219 TYR A N 1
ATOM 1631 C CA . TYR A 1 219 ? 16.268 -4.695 -17.190 1.00 67.88 219 TYR A CA 1
ATOM 1632 C C . TYR A 1 219 ? 17.025 -5.985 -16.819 1.00 67.88 219 TYR A C 1
ATOM 1634 O O . TYR A 1 219 ? 18.154 -5.893 -16.349 1.00 67.88 219 TYR A O 1
ATOM 1642 N N . ALA A 1 220 ? 16.442 -7.170 -17.037 1.00 66.69 220 ALA A N 1
ATOM 1643 C CA . ALA A 1 220 ? 17.133 -8.455 -16.913 1.00 66.69 220 ALA A CA 1
ATOM 1644 C C . ALA A 1 220 ? 18.238 -8.641 -17.938 1.00 66.69 220 ALA A C 1
ATOM 1646 O O . ALA A 1 220 ? 19.319 -9.080 -17.557 1.00 66.69 220 ALA A O 1
ATOM 1647 N N . ASP A 1 221 ? 17.988 -8.242 -19.177 1.00 63.31 221 ASP A N 1
ATOM 1648 C CA . ASP A 1 221 ? 18.941 -8.404 -20.273 1.00 63.31 221 ASP A CA 1
ATOM 1649 C C . ASP A 1 221 ? 20.137 -7.452 -20.085 1.00 63.31 221 ASP A C 1
ATOM 1651 O O . ASP A 1 221 ? 21.281 -7.814 -20.322 1.00 63.31 221 ASP A O 1
ATOM 1655 N N . VAL A 1 222 ? 19.898 -6.255 -19.532 1.00 62.94 222 VAL A N 1
ATOM 1656 C CA . VAL A 1 222 ? 20.946 -5.239 -19.304 1.00 62.94 222 VAL A CA 1
ATOM 1657 C C . VAL A 1 222 ? 21.767 -5.468 -18.025 1.00 62.94 222 VAL A C 1
ATOM 1659 O O . VAL A 1 222 ? 22.901 -5.001 -17.929 1.00 62.94 222 VAL A O 1
ATOM 1662 N N . VAL A 1 223 ? 21.197 -6.121 -17.007 1.00 60.84 223 VAL A N 1
ATOM 1663 C CA . VAL A 1 223 ? 21.844 -6.309 -15.689 1.00 60.84 223 VAL A CA 1
ATOM 1664 C C . VAL A 1 223 ? 22.397 -7.732 -15.502 1.00 60.84 223 VAL A C 1
ATOM 1666 O O . VAL A 1 223 ? 23.147 -7.975 -14.551 1.00 60.84 223 VAL A O 1
ATOM 1669 N N . ALA A 1 224 ? 22.088 -8.670 -16.404 1.00 51.06 224 ALA A N 1
ATOM 1670 C CA . ALA A 1 224 ? 22.884 -9.887 -16.554 1.00 51.06 224 ALA A CA 1
ATOM 1671 C C . ALA A 1 224 ? 24.347 -9.527 -16.889 1.00 51.06 224 ALA A C 1
ATOM 1673 O O . ALA A 1 224 ? 24.616 -8.410 -17.325 1.00 51.06 224 ALA A O 1
ATOM 1674 N N . ASP A 1 225 ? 25.272 -10.443 -16.577 1.00 47.75 225 ASP A N 1
ATOM 1675 C CA . ASP A 1 225 ? 26.738 -10.295 -16.619 1.00 47.75 225 ASP A CA 1
ATOM 1676 C C . ASP A 1 225 ? 27.207 -9.197 -17.599 1.00 47.75 225 ASP A C 1
ATOM 1678 O O . ASP A 1 225 ? 26.886 -9.289 -18.784 1.00 47.75 225 ASP A O 1
ATOM 1682 N N . PRO A 1 226 ? 27.928 -8.141 -17.155 1.00 50.94 226 PRO A N 1
ATOM 1683 C CA . PRO A 1 226 ? 28.259 -6.993 -18.002 1.00 50.94 226 PRO A CA 1
ATOM 1684 C C . PRO A 1 226 ? 28.908 -7.384 -19.333 1.00 50.94 226 PRO A C 1
ATOM 1686 O O . PRO A 1 226 ? 28.814 -6.622 -20.286 1.00 50.94 226 PRO A O 1
ATOM 1689 N N . HIS A 1 227 ? 29.538 -8.556 -19.422 1.00 55.00 227 HIS A N 1
ATOM 1690 C CA . HIS A 1 227 ? 30.068 -9.073 -20.677 1.00 55.00 227 HIS A CA 1
ATOM 1691 C C . HIS A 1 227 ? 28.977 -9.427 -21.707 1.00 55.00 227 HIS A C 1
ATOM 1693 O O . HIS A 1 227 ? 29.081 -8.996 -22.853 1.00 55.00 227 HIS A O 1
ATOM 1699 N N . ASP A 1 228 ? 27.907 -10.110 -21.291 1.00 53.47 228 ASP A N 1
ATOM 1700 C CA . ASP A 1 228 ? 26.809 -10.543 -22.168 1.00 53.47 228 ASP A CA 1
ATOM 1701 C C . ASP A 1 228 ? 25.951 -9.348 -22.630 1.00 53.47 228 ASP A C 1
ATOM 1703 O O . ASP A 1 228 ? 25.534 -9.286 -23.787 1.00 53.47 228 ASP A O 1
ATOM 1707 N N . ALA A 1 229 ? 25.748 -8.350 -21.761 1.00 52.94 229 ALA A N 1
ATOM 1708 C CA . ALA A 1 229 ? 24.966 -7.152 -22.081 1.00 52.94 229 ALA A CA 1
ATOM 1709 C C . ALA A 1 229 ? 25.649 -6.244 -23.124 1.00 52.94 229 ALA A C 1
ATOM 1711 O O . ALA A 1 229 ? 24.969 -5.640 -23.955 1.00 52.94 229 ALA A O 1
ATOM 1712 N N . PHE A 1 230 ? 26.986 -6.141 -23.114 1.00 56.12 230 PHE A N 1
ATOM 1713 C CA . PHE A 1 230 ? 27.715 -5.399 -24.152 1.00 56.12 230 PHE A CA 1
ATOM 1714 C C . PHE A 1 230 ? 27.629 -6.101 -25.508 1.00 56.12 230 PHE A C 1
ATOM 1716 O O . PHE A 1 230 ? 27.372 -5.428 -26.504 1.00 56.12 230 PHE A O 1
ATOM 1723 N N . GLU A 1 231 ? 27.767 -7.429 -25.544 1.00 61.62 231 GLU A N 1
ATOM 1724 C CA . GLU A 1 231 ? 27.602 -8.192 -26.783 1.00 61.62 231 GLU A CA 1
ATOM 1725 C C . GLU A 1 231 ? 26.175 -8.096 -27.331 1.00 61.62 231 GLU A C 1
ATOM 1727 O O . GLU A 1 231 ? 25.984 -8.007 -28.539 1.00 61.62 231 GLU A O 1
ATOM 1732 N N . GLU A 1 232 ? 25.153 -8.091 -26.473 1.00 60.19 232 GLU A N 1
ATOM 1733 C CA . GLU A 1 232 ? 23.762 -7.985 -26.917 1.00 60.19 232 GLU A CA 1
ATOM 1734 C C . GLU A 1 232 ? 23.416 -6.579 -27.435 1.00 60.19 232 GLU A C 1
ATOM 1736 O O . GLU A 1 232 ? 22.753 -6.455 -28.467 1.00 60.19 232 GLU A O 1
ATOM 1741 N N . VAL A 1 233 ? 23.933 -5.519 -26.800 1.00 63.56 233 VAL A N 1
ATOM 1742 C CA . VAL A 1 233 ? 23.823 -4.138 -27.308 1.00 63.56 233 VAL A CA 1
ATOM 1743 C C . VAL A 1 233 ? 24.577 -3.974 -28.630 1.00 63.56 233 VAL A C 1
ATOM 1745 O O . VAL A 1 233 ? 24.038 -3.373 -29.559 1.00 63.56 233 VAL A O 1
ATOM 1748 N N . GLU A 1 234 ? 25.778 -4.542 -28.750 1.00 69.88 234 GLU A N 1
ATOM 1749 C CA . GLU A 1 234 ? 26.562 -4.528 -29.988 1.00 69.88 234 GLU A CA 1
ATOM 1750 C C . GLU A 1 234 ? 25.839 -5.293 -31.105 1.00 69.88 234 GLU A C 1
ATOM 1752 O O . GLU A 1 234 ? 25.641 -4.753 -32.193 1.00 69.88 234 GLU A O 1
ATOM 1757 N N . ARG A 1 235 ? 25.316 -6.496 -30.829 1.00 70.69 235 ARG A N 1
ATOM 1758 C CA . ARG A 1 235 ? 24.480 -7.256 -31.775 1.00 70.69 235 ARG A CA 1
ATOM 1759 C C . ARG A 1 235 ? 23.229 -6.480 -32.186 1.00 70.69 235 ARG A C 1
ATOM 1761 O O . ARG A 1 235 ? 22.834 -6.543 -33.350 1.00 70.69 235 ARG A O 1
ATOM 1768 N N . HIS A 1 236 ? 22.609 -5.734 -31.272 1.00 70.19 236 HIS A N 1
ATOM 1769 C CA . HIS A 1 236 ? 21.438 -4.909 -31.572 1.00 70.19 236 HIS A CA 1
ATOM 1770 C C . HIS A 1 236 ? 21.790 -3.714 -32.470 1.00 70.19 236 HIS A C 1
ATOM 1772 O O . HIS A 1 236 ? 21.084 -3.431 -33.441 1.00 70.19 236 HIS A O 1
ATOM 1778 N N . GLU A 1 237 ? 22.909 -3.040 -32.199 1.00 74.25 237 GLU A N 1
ATOM 1779 C CA . GLU A 1 237 ? 23.414 -1.952 -33.037 1.00 74.25 237 GLU A CA 1
ATOM 1780 C C . GLU A 1 237 ? 23.781 -2.457 -34.442 1.00 74.25 237 GLU A C 1
ATOM 1782 O O . GLU A 1 237 ? 23.357 -1.870 -35.440 1.00 74.25 237 GLU A O 1
ATOM 1787 N N . LEU A 1 238 ? 24.468 -3.598 -34.538 1.00 77.00 238 LEU A N 1
ATOM 1788 C CA . LEU A 1 238 ? 24.794 -4.257 -35.805 1.00 77.00 238 LEU A CA 1
ATOM 1789 C C . LEU A 1 238 ? 23.531 -4.681 -36.571 1.00 77.00 238 LEU A C 1
ATOM 1791 O O . LEU A 1 238 ? 23.437 -4.468 -37.783 1.00 77.00 238 LEU A O 1
ATOM 1795 N N . ALA A 1 239 ? 22.516 -5.212 -35.882 1.00 75.50 239 ALA A N 1
ATOM 1796 C CA . ALA A 1 239 ? 21.232 -5.555 -36.489 1.00 75.50 239 ALA A CA 1
ATOM 1797 C C . ALA A 1 239 ? 20.520 -4.320 -37.069 1.00 75.50 239 ALA A C 1
ATOM 1799 O O . ALA A 1 239 ? 19.982 -4.394 -38.177 1.00 75.50 239 ALA A O 1
ATOM 1800 N N . HIS A 1 240 ? 20.561 -3.177 -36.376 1.00 76.94 240 HIS A N 1
ATOM 1801 C CA . HIS A 1 240 ? 20.044 -1.907 -36.890 1.00 76.94 240 HIS A CA 1
ATOM 1802 C C . HIS A 1 240 ? 20.840 -1.389 -38.092 1.00 76.94 240 HIS A C 1
ATOM 1804 O O . HIS A 1 240 ? 20.241 -0.972 -39.083 1.00 76.94 240 HIS A O 1
ATOM 1810 N N . GLN A 1 241 ? 22.171 -1.484 -38.063 1.00 78.62 241 GLN A N 1
ATOM 1811 C CA . GLN A 1 241 ? 23.017 -1.103 -39.197 1.00 78.62 241 GLN A CA 1
ATOM 1812 C C . GLN A 1 241 ? 22.711 -1.946 -40.445 1.00 78.62 241 GLN A C 1
ATOM 1814 O O . GLN A 1 241 ? 22.552 -1.401 -41.541 1.00 78.62 241 GLN A O 1
ATOM 1819 N N . ILE A 1 242 ? 22.553 -3.266 -40.288 1.00 83.12 242 ILE A N 1
ATOM 1820 C CA . ILE A 1 242 ? 22.149 -4.167 -41.379 1.00 83.12 242 ILE A CA 1
ATOM 1821 C C . ILE A 1 242 ? 20.745 -3.806 -41.875 1.00 83.12 242 ILE A C 1
ATOM 1823 O O . ILE A 1 242 ? 20.508 -3.770 -43.085 1.00 83.12 242 ILE A O 1
ATOM 1827 N N . TRP A 1 243 ? 19.814 -3.531 -40.960 1.00 84.06 243 TRP A N 1
ATOM 1828 C CA . TRP A 1 243 ? 18.434 -3.179 -41.283 1.00 84.06 243 TRP A CA 1
ATOM 1829 C C . TRP A 1 243 ? 18.325 -1.894 -42.110 1.00 84.06 243 TRP A C 1
ATOM 1831 O O . TRP A 1 243 ? 17.598 -1.867 -43.108 1.00 84.06 243 TRP A O 1
ATOM 1841 N N . ASP A 1 244 ? 19.076 -0.860 -41.735 1.00 81.06 244 ASP A N 1
ATOM 1842 C CA . ASP A 1 244 ? 19.063 0.444 -42.398 1.00 81.06 244 ASP A CA 1
ATOM 1843 C C . ASP A 1 244 ? 19.816 0.426 -43.735 1.00 81.06 244 ASP A C 1
ATOM 1845 O O . ASP A 1 244 ? 19.392 1.067 -44.702 1.00 81.06 244 ASP A O 1
ATOM 1849 N N . ALA A 1 245 ? 20.903 -0.347 -43.825 1.00 83.25 245 ALA A N 1
ATOM 1850 C CA . ALA A 1 245 ? 21.686 -0.494 -45.050 1.00 83.25 245 ALA A CA 1
ATOM 1851 C C . ALA A 1 245 ? 21.047 -1.454 -46.070 1.00 83.25 245 ALA A C 1
ATOM 1853 O O . ALA A 1 245 ? 21.357 -1.399 -47.267 1.00 83.25 245 ALA A O 1
ATOM 1854 N N . ALA A 1 246 ? 20.170 -2.363 -45.634 1.00 88.06 246 ALA A N 1
ATOM 1855 C CA . ALA A 1 246 ? 19.576 -3.350 -46.521 1.00 88.06 246 ALA A CA 1
ATOM 1856 C C . ALA A 1 246 ? 18.575 -2.712 -47.503 1.00 88.06 246 ALA A C 1
ATOM 1858 O O . ALA A 1 246 ? 17.670 -1.976 -47.101 1.00 88.06 246 ALA A O 1
ATOM 1859 N N . PRO A 1 247 ? 18.643 -3.048 -48.808 1.00 89.25 247 PRO A N 1
ATOM 1860 C CA . PRO A 1 247 ? 17.707 -2.554 -49.817 1.00 89.25 247 PRO A CA 1
ATOM 1861 C C . PRO A 1 247 ? 16.359 -3.300 -49.741 1.00 89.25 247 PRO A C 1
ATOM 1863 O O . PRO A 1 247 ? 15.924 -3.988 -50.677 1.00 89.25 247 PRO A O 1
ATOM 1866 N N . LEU A 1 248 ? 15.697 -3.188 -48.589 1.00 90.06 248 LEU A N 1
ATOM 1867 C CA . LEU A 1 248 ? 14.367 -3.718 -48.336 1.00 90.06 248 LEU A CA 1
ATOM 1868 C C . LEU A 1 248 ? 13.314 -2.784 -48.928 1.00 90.06 248 LEU A C 1
ATOM 1870 O O . LEU A 1 248 ? 13.295 -1.574 -48.673 1.00 90.06 248 LEU A O 1
ATOM 1874 N N . THR A 1 249 ? 12.403 -3.375 -49.693 1.00 92.62 249 THR A N 1
ATOM 1875 C CA . THR A 1 249 ? 11.165 -2.723 -50.119 1.00 92.62 249 THR A CA 1
ATOM 1876 C C . THR A 1 249 ? 10.279 -2.443 -48.907 1.00 92.62 249 THR A C 1
ATOM 1878 O O . THR A 1 249 ? 10.411 -3.084 -47.865 1.00 92.62 249 THR A O 1
ATOM 1881 N N . ARG A 1 250 ? 9.332 -1.510 -49.047 1.00 90.25 250 ARG A N 1
ATOM 1882 C CA . ARG A 1 250 ? 8.397 -1.151 -47.971 1.00 90.25 250 ARG A CA 1
ATOM 1883 C C . ARG A 1 250 ? 7.668 -2.374 -47.396 1.00 90.25 250 ARG A C 1
ATOM 1885 O O . ARG A 1 250 ? 7.659 -2.560 -46.191 1.00 90.25 250 ARG A O 1
ATOM 1892 N N . VAL A 1 251 ? 7.163 -3.250 -48.266 1.00 90.06 251 VAL A N 1
ATOM 1893 C CA . VAL A 1 251 ? 6.437 -4.468 -47.864 1.00 90.06 251 VAL A CA 1
ATOM 1894 C C . VAL A 1 251 ? 7.348 -5.474 -47.150 1.00 90.06 251 VAL A C 1
ATOM 1896 O O . VAL A 1 251 ? 6.927 -6.106 -46.189 1.00 90.06 251 VAL A O 1
ATOM 1899 N N . GLU A 1 252 ? 8.606 -5.620 -47.580 1.00 91.56 252 GLU A N 1
ATOM 1900 C CA . GLU A 1 252 ? 9.584 -6.473 -46.884 1.00 91.56 252 GLU A CA 1
ATOM 1901 C C . GLU A 1 252 ? 9.905 -5.929 -45.486 1.00 91.56 252 GLU A C 1
ATOM 1903 O O . GLU A 1 252 ? 9.986 -6.707 -44.537 1.00 91.56 252 GLU A O 1
ATOM 1908 N N . ARG A 1 253 ? 10.030 -4.603 -45.354 1.00 89.81 253 ARG A N 1
ATOM 1909 C CA . ARG A 1 253 ? 10.244 -3.920 -44.073 1.00 89.81 253 ARG A CA 1
ATOM 1910 C C . ARG A 1 253 ? 9.067 -4.122 -43.121 1.00 89.81 253 ARG A C 1
ATOM 1912 O O . ARG A 1 253 ? 9.285 -4.515 -41.981 1.00 89.81 253 ARG A O 1
ATOM 1919 N N . ASP A 1 254 ? 7.841 -3.933 -43.604 1.00 89.25 254 ASP A N 1
ATOM 1920 C CA . ASP A 1 254 ? 6.620 -4.078 -42.802 1.00 89.25 254 ASP A CA 1
ATOM 1921 C C . ASP A 1 254 ? 6.433 -5.527 -42.310 1.00 89.25 254 ASP A C 1
ATOM 1923 O O . ASP A 1 254 ? 6.162 -5.760 -41.131 1.00 89.25 254 ASP A O 1
ATOM 1927 N N . VAL A 1 255 ? 6.648 -6.519 -43.188 1.00 91.00 255 VAL A N 1
ATOM 1928 C CA . VAL A 1 255 ? 6.581 -7.948 -42.824 1.00 91.00 255 VAL A CA 1
ATOM 1929 C C . VAL A 1 255 ? 7.636 -8.304 -41.781 1.00 91.00 255 VAL A C 1
ATOM 1931 O O . VAL A 1 255 ? 7.327 -8.982 -40.800 1.00 91.00 255 VAL A O 1
ATOM 1934 N N . MET A 1 256 ? 8.879 -7.866 -41.979 1.00 89.12 256 MET A N 1
ATOM 1935 C CA . MET A 1 256 ? 9.957 -8.189 -41.053 1.00 89.12 256 MET A CA 1
ATOM 1936 C C . MET A 1 256 ? 9.771 -7.477 -39.706 1.00 89.12 256 MET A C 1
ATOM 1938 O O . MET A 1 256 ? 9.932 -8.129 -38.680 1.00 89.12 256 MET A O 1
ATOM 1942 N N . ALA A 1 257 ? 9.336 -6.211 -39.683 1.00 85.62 257 ALA A N 1
ATOM 1943 C CA . ALA A 1 257 ? 9.149 -5.446 -38.449 1.00 85.62 257 ALA A CA 1
ATOM 1944 C C . ALA A 1 257 ? 8.040 -6.025 -37.555 1.00 85.62 257 ALA A C 1
ATOM 1946 O O . ALA A 1 257 ? 8.209 -6.117 -36.340 1.00 85.62 257 ALA A O 1
ATOM 1947 N N . LEU A 1 258 ? 6.932 -6.481 -38.152 1.00 86.69 258 LEU A N 1
ATOM 1948 C CA . LEU A 1 258 ? 5.860 -7.177 -37.428 1.00 86.69 258 LEU A CA 1
ATOM 1949 C C . LEU A 1 258 ? 6.286 -8.577 -36.958 1.00 86.69 258 LEU A C 1
ATOM 1951 O O . LEU A 1 258 ? 5.795 -9.078 -35.949 1.00 86.69 258 LEU A O 1
ATOM 1955 N N . ARG A 1 259 ? 7.199 -9.239 -37.679 1.00 86.44 259 ARG A N 1
ATOM 1956 C CA . ARG A 1 259 ? 7.657 -10.593 -37.337 1.00 86.44 259 ARG A CA 1
ATOM 1957 C C . ARG A 1 259 ? 8.704 -10.610 -36.225 1.00 86.44 259 ARG A C 1
ATOM 1959 O O . ARG A 1 259 ? 8.712 -11.557 -35.424 1.00 86.44 259 ARG A O 1
ATOM 1966 N N . THR A 1 260 ? 9.600 -9.626 -36.217 1.00 78.50 260 THR A N 1
ATOM 1967 C CA . THR A 1 260 ? 10.678 -9.476 -35.229 1.00 78.50 260 THR A CA 1
ATOM 1968 C C . THR A 1 260 ? 10.236 -8.694 -33.999 1.00 78.50 260 THR A C 1
ATOM 1970 O O . THR A 1 260 ? 10.824 -8.881 -32.943 1.00 78.50 260 THR A O 1
ATOM 1973 N N . GLY A 1 261 ? 9.163 -7.904 -34.097 1.00 75.12 261 GLY A N 1
ATOM 1974 C CA . GLY A 1 261 ? 8.672 -7.069 -33.000 1.00 75.12 261 GLY A CA 1
ATOM 1975 C C . GLY A 1 261 ? 9.203 -5.635 -33.026 1.00 75.12 261 GLY A C 1
ATOM 1976 O O . GLY A 1 261 ? 8.836 -4.854 -32.158 1.00 75.12 261 GLY A O 1
ATOM 1977 N N . LEU A 1 262 ? 9.985 -5.252 -34.044 1.00 73.88 262 LEU A N 1
ATOM 1978 C CA . LEU A 1 262 ? 10.482 -3.878 -34.228 1.00 73.88 262 LEU A CA 1
ATOM 1979 C C . LEU A 1 262 ? 9.352 -2.847 -34.406 1.00 73.88 262 LEU A C 1
ATOM 1981 O O . LEU A 1 262 ? 9.556 -1.657 -34.197 1.00 73.88 262 LEU A O 1
ATOM 1985 N N . ALA A 1 263 ? 8.149 -3.290 -34.781 1.00 65.25 263 ALA A N 1
ATOM 1986 C CA . ALA A 1 263 ? 6.952 -2.449 -34.842 1.00 65.25 263 ALA A CA 1
ATOM 1987 C C . ALA A 1 263 ? 6.219 -2.301 -33.485 1.00 65.25 263 ALA A C 1
ATOM 1989 O O . ALA A 1 263 ? 5.105 -1.781 -33.455 1.00 65.25 263 ALA A O 1
ATOM 1990 N N . GLY A 1 264 ? 6.801 -2.791 -32.383 1.00 69.62 264 GLY A N 1
ATOM 1991 C CA . GLY A 1 264 ? 6.207 -2.785 -31.038 1.00 69.62 264 GLY A CA 1
ATOM 1992 C C . GLY A 1 264 ? 5.262 -3.957 -30.744 1.00 69.62 264 GLY A C 1
ATOM 1993 O O . GLY A 1 264 ? 4.734 -4.064 -29.641 1.00 69.62 264 GLY A O 1
ATOM 1994 N N . GLU A 1 265 ? 5.040 -4.854 -31.708 1.00 76.75 265 GLU A N 1
ATOM 1995 C CA . GLU A 1 265 ? 4.224 -6.061 -31.551 1.00 76.75 265 GLU A CA 1
ATOM 1996 C C . GLU A 1 265 ? 4.804 -7.196 -32.406 1.00 76.75 265 GLU A C 1
ATOM 1998 O O . GLU A 1 265 ? 5.152 -6.986 -33.571 1.00 76.75 265 GLU A O 1
ATOM 2003 N N . ARG A 1 266 ? 4.909 -8.404 -31.834 1.00 84.62 266 ARG A N 1
ATOM 2004 C CA . ARG A 1 266 ? 5.422 -9.595 -32.525 1.00 84.62 266 ARG A CA 1
ATOM 2005 C C . ARG A 1 266 ? 4.270 -10.504 -32.946 1.00 84.62 266 ARG A C 1
ATOM 2007 O O . ARG A 1 266 ? 3.671 -11.170 -32.106 1.00 84.62 266 ARG A O 1
ATOM 2014 N N . LEU A 1 267 ? 4.016 -10.579 -34.248 1.00 84.62 267 LEU A N 1
ATOM 2015 C CA . LEU A 1 267 ? 2.897 -11.324 -34.829 1.00 84.62 267 LEU A CA 1
ATOM 2016 C C . LEU A 1 267 ? 3.331 -12.639 -35.495 1.00 84.62 267 LEU A C 1
ATOM 2018 O O . LEU A 1 267 ? 4.472 -12.806 -35.949 1.00 84.62 267 LEU A O 1
ATOM 2022 N N . ARG A 1 268 ? 2.397 -13.592 -35.566 1.00 89.38 268 ARG A N 1
ATOM 2023 C CA . ARG A 1 268 ? 2.526 -14.844 -36.328 1.00 89.38 268 ARG A CA 1
ATOM 2024 C C . ARG A 1 268 ? 2.260 -14.607 -37.818 1.00 89.38 268 ARG A C 1
ATOM 2026 O O . ARG A 1 268 ? 1.665 -13.614 -38.212 1.00 89.38 268 ARG A O 1
ATOM 2033 N N . GLU A 1 269 ? 2.703 -15.529 -38.675 1.00 86.69 269 GLU A N 1
ATOM 2034 C CA . GLU A 1 269 ? 2.633 -15.356 -40.139 1.00 86.69 269 GLU A CA 1
ATOM 2035 C C . GLU A 1 269 ? 1.205 -15.152 -40.671 1.00 86.69 269 GLU A C 1
ATOM 2037 O O . GLU A 1 269 ? 1.014 -14.342 -41.573 1.00 86.69 269 GLU A O 1
ATOM 2042 N N . ASN A 1 270 ? 0.223 -15.842 -40.089 1.00 89.12 270 ASN A N 1
ATOM 2043 C CA . ASN A 1 270 ? -1.196 -15.692 -40.417 1.00 89.12 270 ASN A CA 1
ATOM 2044 C C . ASN A 1 270 ? -1.749 -14.324 -39.978 1.00 89.12 270 ASN A C 1
ATOM 2046 O O . ASN A 1 270 ? -2.463 -13.672 -40.727 1.00 89.12 270 ASN A O 1
ATOM 2050 N N . GLU A 1 271 ? -1.348 -13.836 -38.805 1.00 90.12 271 GLU A N 1
ATOM 2051 C CA . GLU A 1 271 ? -1.762 -12.520 -38.294 1.00 90.12 271 GLU A CA 1
ATOM 2052 C C . GLU A 1 271 ? -1.155 -11.375 -39.124 1.00 90.12 271 GLU A C 1
ATOM 2054 O O . GLU A 1 271 ? -1.797 -10.353 -39.365 1.00 90.12 271 GLU A O 1
ATOM 2059 N N . ILE A 1 272 ? 0.077 -11.554 -39.612 1.00 89.62 272 ILE A N 1
ATOM 2060 C CA . ILE A 1 272 ? 0.727 -10.621 -40.544 1.00 89.62 272 ILE A CA 1
ATOM 2061 C C . ILE A 1 272 ? 0.007 -10.629 -41.898 1.00 89.62 272 ILE A C 1
ATOM 2063 O O . ILE A 1 272 ? -0.190 -9.566 -42.490 1.00 89.62 272 ILE A O 1
ATOM 2067 N N . ALA A 1 273 ? -0.382 -11.809 -42.389 1.00 90.81 273 ALA A N 1
ATOM 2068 C CA . ALA A 1 273 ? -1.119 -11.960 -43.639 1.00 90.81 273 ALA A CA 1
ATOM 2069 C C . ALA A 1 273 ? -2.454 -11.206 -43.587 1.00 90.81 273 ALA A C 1
ATOM 2071 O O . ALA A 1 273 ? -2.720 -10.385 -44.467 1.00 90.81 273 ALA A O 1
ATOM 2072 N N . ASP A 1 274 ? -3.216 -11.387 -42.508 1.00 91.19 274 ASP A N 1
ATOM 2073 C CA . ASP A 1 274 ? -4.473 -10.676 -42.270 1.00 91.19 274 ASP A CA 1
ATOM 2074 C C . ASP A 1 274 ? -4.263 -9.155 -42.189 1.00 91.19 274 ASP A C 1
ATOM 2076 O O . ASP A 1 274 ? -4.987 -8.383 -42.822 1.00 91.19 274 ASP A O 1
ATOM 2080 N N . ARG A 1 275 ? -3.229 -8.703 -41.466 1.00 90.69 275 ARG A N 1
ATOM 2081 C CA . ARG A 1 275 ? -2.946 -7.272 -41.257 1.00 90.69 275 ARG A CA 1
ATOM 2082 C C . ARG A 1 275 ? -2.490 -6.546 -42.523 1.00 90.69 275 ARG A C 1
ATOM 2084 O O . ARG A 1 275 ? -2.785 -5.364 -42.684 1.00 90.69 275 ARG A O 1
ATOM 2091 N N . LEU A 1 276 ? -1.765 -7.228 -43.408 1.00 89.94 276 LEU A N 1
ATOM 2092 C CA . LEU A 1 276 ? -1.224 -6.650 -44.644 1.00 89.94 276 LEU A CA 1
ATOM 2093 C C . LEU A 1 276 ? -2.069 -6.972 -45.888 1.00 89.94 276 LEU A C 1
ATOM 2095 O O . LEU A 1 276 ? -1.705 -6.561 -46.990 1.00 89.94 276 LEU A O 1
ATOM 2099 N N . GLY A 1 277 ? -3.182 -7.699 -45.737 1.00 92.69 277 GLY A N 1
ATOM 2100 C CA . GLY A 1 277 ? -4.027 -8.121 -46.858 1.00 92.69 277 GLY A CA 1
ATOM 2101 C C . GLY A 1 277 ? -3.307 -9.075 -47.818 1.00 92.69 277 GLY A C 1
ATOM 2102 O O . GLY A 1 277 ? -3.471 -8.987 -49.036 1.00 92.69 277 GLY A O 1
ATOM 2103 N N . MET A 1 278 ? -2.461 -9.954 -47.279 1.00 92.69 278 MET A N 1
ATOM 2104 C CA . MET A 1 278 ? -1.645 -10.913 -48.023 1.00 92.69 278 MET A CA 1
ATOM 2105 C C . MET A 1 278 ? -2.104 -12.350 -47.758 1.00 92.69 278 MET A C 1
ATOM 2107 O O . MET A 1 278 ? -2.878 -12.621 -46.853 1.00 92.69 278 MET A O 1
ATOM 2111 N N . THR A 1 279 ? -1.606 -13.303 -48.547 1.00 94.44 279 THR A N 1
ATOM 2112 C CA . THR A 1 279 ? -1.752 -14.733 -48.226 1.00 94.44 279 THR A CA 1
ATOM 2113 C C . THR A 1 279 ? -0.579 -15.200 -47.365 1.00 94.44 279 THR A C 1
ATOM 2115 O O . THR A 1 279 ? 0.537 -14.713 -47.556 1.00 94.44 279 THR A O 1
ATOM 2118 N N . ASP A 1 280 ? -0.772 -16.206 -46.507 1.00 90.75 280 ASP A N 1
ATOM 2119 C CA . ASP A 1 280 ? 0.304 -16.819 -45.700 1.00 90.75 280 ASP A CA 1
ATOM 2120 C C . ASP A 1 280 ? 1.520 -17.213 -46.549 1.00 90.75 280 ASP A C 1
ATOM 2122 O O . ASP A 1 280 ? 2.679 -16.972 -46.202 1.00 90.75 280 ASP A O 1
ATOM 2126 N N . ARG A 1 281 ? 1.257 -17.790 -47.729 1.00 91.19 281 ARG A N 1
ATOM 2127 C CA . ARG A 1 281 ? 2.298 -18.156 -48.696 1.00 91.19 281 ARG A CA 1
ATOM 2128 C C . ARG A 1 281 ? 3.037 -16.925 -49.226 1.00 91.19 281 ARG A C 1
ATOM 2130 O O . ARG A 1 281 ? 4.249 -16.984 -49.429 1.00 91.19 281 ARG A O 1
ATOM 2137 N N . GLY A 1 282 ? 2.319 -15.824 -49.441 1.00 89.12 282 GLY A N 1
ATOM 2138 C CA . GLY A 1 282 ? 2.880 -14.531 -49.818 1.00 89.12 282 GLY A CA 1
ATOM 2139 C C . GLY A 1 282 ? 3.782 -13.950 -48.731 1.00 89.12 282 GLY A C 1
ATOM 2140 O O . GLY A 1 282 ? 4.898 -13.539 -49.044 1.00 89.12 282 GLY A O 1
ATOM 2141 N N . VAL A 1 283 ? 3.355 -13.995 -47.466 1.00 91.06 283 VAL A N 1
ATOM 2142 C CA . VAL A 1 283 ? 4.156 -13.543 -46.315 1.00 91.06 283 VAL A CA 1
ATOM 2143 C C . VAL A 1 283 ? 5.452 -14.346 -46.207 1.00 91.06 283 VAL A C 1
ATOM 2145 O O . VAL A 1 283 ? 6.527 -13.752 -46.150 1.00 91.06 283 VAL A O 1
ATOM 2148 N N . ARG A 1 284 ? 5.394 -15.683 -46.301 1.00 90.88 284 ARG A N 1
ATOM 2149 C CA . ARG A 1 284 ? 6.599 -16.539 -46.302 1.00 90.88 284 ARG A CA 1
ATOM 2150 C C . ARG A 1 284 ? 7.559 -16.214 -47.445 1.00 90.88 284 ARG A C 1
ATOM 2152 O O . ARG A 1 284 ? 8.767 -16.159 -47.239 1.00 90.88 284 ARG A O 1
ATOM 2159 N N . ALA A 1 285 ? 7.036 -15.976 -48.648 1.00 91.12 285 ALA A N 1
ATOM 2160 C CA . ALA A 1 285 ? 7.856 -15.643 -49.813 1.00 91.12 285 ALA A CA 1
ATOM 2161 C C . ALA A 1 285 ? 8.485 -14.240 -49.725 1.00 91.12 285 ALA A C 1
ATOM 2163 O O . ALA A 1 285 ? 9.588 -14.020 -50.228 1.00 91.12 285 ALA A O 1
ATOM 2164 N N . VAL A 1 286 ? 7.796 -13.271 -49.117 1.00 91.75 286 VAL A N 1
ATOM 2165 C CA . VAL A 1 286 ? 8.358 -11.941 -48.828 1.00 91.75 286 VAL A CA 1
ATOM 2166 C C . VAL A 1 286 ? 9.431 -12.042 -47.750 1.00 91.75 286 VAL A C 1
ATOM 2168 O O . VAL A 1 286 ? 10.533 -11.544 -47.959 1.00 91.75 286 VAL A O 1
ATOM 2171 N N . ARG A 1 287 ? 9.154 -12.765 -46.664 1.00 92.31 287 ARG A N 1
ATOM 2172 C CA . ARG A 1 287 ? 10.098 -13.013 -45.574 1.00 92.31 287 ARG A CA 1
ATOM 2173 C C . ARG A 1 287 ? 11.392 -13.657 -46.072 1.00 92.31 287 ARG A C 1
ATOM 2175 O O . ARG A 1 287 ? 12.457 -13.100 -45.850 1.00 92.31 287 ARG A O 1
ATOM 2182 N N . ALA A 1 288 ? 11.310 -14.754 -46.824 1.00 91.62 288 ALA A N 1
ATOM 2183 C CA . ALA A 1 288 ? 12.499 -15.441 -47.337 1.00 91.62 288 ALA A CA 1
ATOM 2184 C C . ALA A 1 288 ? 13.363 -14.542 -48.246 1.00 91.62 288 ALA A C 1
ATOM 2186 O O . ALA A 1 288 ? 14.589 -14.640 -48.260 1.00 91.62 288 ALA A O 1
ATOM 2187 N N . ARG A 1 289 ? 12.733 -13.635 -49.009 1.00 92.38 289 ARG A N 1
ATOM 2188 C CA . ARG A 1 289 ? 13.453 -12.641 -49.822 1.00 92.38 289 ARG A CA 1
ATOM 2189 C C . ARG A 1 289 ? 14.104 -11.559 -48.964 1.00 92.38 289 ARG A C 1
ATOM 2191 O O . ARG A 1 289 ? 15.240 -11.191 -49.251 1.00 92.38 289 ARG A O 1
ATOM 2198 N N . ALA A 1 290 ? 13.413 -11.078 -47.934 1.00 89.44 290 ALA A N 1
ATOM 2199 C CA . ALA A 1 290 ? 13.946 -10.102 -46.991 1.00 89.44 290 ALA A CA 1
ATOM 2200 C C . ALA A 1 290 ? 15.131 -10.675 -46.195 1.00 89.44 290 ALA A C 1
ATOM 2202 O O . ALA A 1 290 ? 16.183 -10.048 -46.160 1.00 89.44 290 ALA A O 1
ATOM 2203 N N . GLU A 1 291 ? 15.011 -11.898 -45.667 1.00 91.19 291 GLU A N 1
ATOM 2204 C CA . GLU A 1 291 ? 16.090 -12.623 -44.977 1.00 91.19 291 GLU A CA 1
ATOM 2205 C C . GLU A 1 291 ? 17.315 -12.794 -45.887 1.00 91.19 291 GLU A C 1
ATOM 2207 O O . GLU A 1 291 ? 18.436 -12.505 -45.477 1.00 91.19 291 GLU A O 1
ATOM 2212 N N . LYS A 1 292 ? 17.114 -13.158 -47.162 1.00 91.62 292 LYS A N 1
ATOM 2213 C CA . LYS A 1 292 ? 18.215 -13.262 -48.133 1.00 91.62 292 LYS A CA 1
ATOM 2214 C C . LYS A 1 292 ? 18.924 -11.923 -48.373 1.00 91.62 292 LYS A C 1
ATOM 2216 O O . LYS A 1 292 ? 20.139 -11.901 -48.546 1.00 91.62 292 LYS A O 1
ATOM 2221 N N . LYS A 1 293 ? 18.182 -10.812 -48.420 1.00 90.75 293 LYS A N 1
ATOM 2222 C CA . LYS A 1 293 ? 18.759 -9.467 -48.587 1.00 90.75 293 LYS A CA 1
ATOM 2223 C C . LYS A 1 293 ? 19.516 -9.019 -47.342 1.00 90.75 293 LYS A C 1
ATOM 2225 O O . LYS A 1 293 ? 20.604 -8.483 -47.488 1.00 90.75 293 LYS A O 1
ATOM 2230 N N . LEU A 1 294 ? 18.959 -9.263 -46.158 1.00 87.50 294 LEU A N 1
ATOM 2231 C CA . LEU A 1 294 ? 19.608 -8.965 -44.882 1.00 87.50 294 LEU A CA 1
ATOM 2232 C C . LEU A 1 294 ? 20.909 -9.762 -44.737 1.00 87.50 294 LEU A C 1
ATOM 2234 O O . LEU A 1 294 ? 21.935 -9.162 -44.448 1.00 87.50 294 LEU A O 1
ATOM 2238 N N . GLY A 1 295 ? 20.902 -11.060 -45.060 1.00 87.62 295 GLY A N 1
ATOM 2239 C CA . GLY A 1 295 ? 22.114 -11.887 -45.060 1.00 87.62 295 GLY A CA 1
ATOM 2240 C C . GLY A 1 295 ? 23.182 -11.391 -46.041 1.00 87.62 295 GLY A C 1
ATOM 2241 O O . GLY A 1 295 ? 24.343 -11.265 -45.674 1.00 87.62 295 GLY A O 1
ATOM 2242 N N . ALA A 1 296 ? 22.792 -11.010 -47.263 1.00 86.88 296 ALA A N 1
ATOM 2243 C CA . ALA A 1 296 ? 23.728 -10.441 -48.239 1.00 86.88 296 ALA A CA 1
ATOM 2244 C C . ALA A 1 296 ? 24.264 -9.052 -47.835 1.00 86.88 296 ALA A C 1
ATOM 2246 O O . ALA A 1 296 ? 25.337 -8.653 -48.281 1.00 86.88 296 ALA A O 1
ATOM 2247 N N . THR A 1 297 ? 23.509 -8.282 -47.048 1.00 87.19 297 THR A N 1
ATOM 2248 C CA . THR A 1 297 ? 23.971 -7.005 -46.488 1.00 87.19 297 THR A CA 1
ATOM 2249 C C . THR A 1 297 ? 24.908 -7.230 -45.305 1.00 87.19 297 THR A C 1
ATOM 2251 O O . THR A 1 297 ? 25.930 -6.558 -45.242 1.00 87.19 297 THR A O 1
ATOM 2254 N N . ALA A 1 298 ? 24.612 -8.192 -44.428 1.00 85.25 298 ALA A N 1
ATOM 2255 C CA . ALA A 1 298 ? 25.492 -8.586 -43.329 1.00 85.25 298 ALA A CA 1
ATOM 2256 C C . ALA A 1 298 ? 26.867 -9.038 -43.851 1.00 85.25 298 ALA A C 1
ATOM 2258 O O . ALA A 1 298 ? 27.888 -8.504 -43.432 1.00 85.25 298 ALA A O 1
ATOM 2259 N N . GLU A 1 299 ? 26.881 -9.896 -44.879 1.00 86.69 299 GLU A N 1
ATOM 2260 C CA . GLU A 1 299 ? 28.108 -10.360 -45.545 1.00 86.69 299 GLU A CA 1
ATOM 2261 C C . GLU A 1 299 ? 28.914 -9.205 -46.169 1.00 86.69 299 GLU A C 1
ATOM 2263 O O . GLU A 1 299 ? 30.139 -9.195 -46.125 1.00 86.69 299 GLU A O 1
ATOM 2268 N N . LYS A 1 300 ? 28.244 -8.184 -46.721 1.00 86.88 300 LYS A N 1
ATOM 2269 C CA . LYS A 1 300 ? 28.915 -6.991 -47.274 1.00 86.88 300 LYS A CA 1
ATOM 2270 C C . LYS A 1 300 ? 29.499 -6.063 -46.216 1.00 86.88 300 LYS A C 1
ATOM 2272 O O . LYS A 1 300 ? 30.425 -5.321 -46.531 1.00 86.88 300 LYS A O 1
ATOM 2277 N N . LEU A 1 301 ? 28.908 -6.043 -45.027 1.00 81.25 301 LEU A N 1
ATOM 2278 C CA . LEU A 1 301 ? 29.368 -5.241 -43.897 1.00 81.25 301 LEU A CA 1
ATOM 2279 C C . LEU A 1 301 ? 30.418 -5.982 -43.055 1.00 81.25 301 LEU A C 1
ATOM 2281 O O . LEU A 1 301 ? 30.879 -5.423 -42.069 1.00 81.25 301 LEU A O 1
ATOM 2285 N N . ASP A 1 302 ? 30.808 -7.197 -43.464 1.00 80.75 302 ASP A N 1
ATOM 2286 C CA . ASP A 1 302 ? 31.725 -8.090 -42.739 1.00 80.75 302 ASP A CA 1
ATOM 2287 C C . ASP A 1 302 ? 31.233 -8.439 -41.321 1.00 80.75 302 ASP A C 1
ATOM 2289 O O . ASP A 1 302 ? 32.006 -8.727 -40.412 1.00 80.75 302 ASP A O 1
ATOM 2293 N N . ILE A 1 303 ? 29.910 -8.416 -41.129 1.00 72.69 303 ILE A N 1
ATOM 2294 C CA . ILE A 1 303 ? 29.249 -8.802 -39.883 1.00 72.69 303 ILE A CA 1
ATOM 2295 C C . ILE A 1 303 ? 28.901 -10.285 -40.028 1.00 72.69 303 ILE A C 1
ATOM 2297 O O . ILE A 1 303 ? 27.913 -10.634 -40.682 1.00 72.69 303 ILE A O 1
ATOM 2301 N N . THR A 1 304 ? 29.753 -11.162 -39.491 1.00 62.44 304 THR A N 1
ATOM 2302 C CA . THR A 1 304 ? 29.537 -12.618 -39.481 1.00 62.44 304 THR A CA 1
ATOM 2303 C C . THR A 1 304 ? 29.420 -13.125 -38.046 1.00 62.44 304 THR A C 1
ATOM 2305 O O . THR A 1 304 ? 30.363 -12.965 -37.283 1.00 62.44 304 THR A O 1
ATOM 2308 N N . ASP A 1 305 ? 28.248 -13.709 -37.753 1.00 52.06 305 ASP A N 1
ATOM 2309 C CA . ASP A 1 305 ? 27.707 -14.170 -36.455 1.00 52.06 305 ASP A CA 1
ATOM 2310 C C . ASP A 1 305 ? 27.797 -13.200 -35.261 1.00 52.06 305 ASP A C 1
ATOM 2312 O O . ASP A 1 305 ? 28.889 -13.004 -34.689 1.00 52.06 305 ASP A O 1
#

Radius of gyration: 29.66 Å; Cα contacts (8 Å, |Δi|>4): 294; chains: 1; bounding box: 70×45×78 Å

pLDDT: mean 80.41, std 12.71, range [37.34, 95.81]

Solvent-accessible surface area (backbone atoms only — not comparable to full-atom values): 17043 Å² total; per-residue (Å²): 143,85,81,80,57,53,62,53,44,50,52,44,45,42,61,62,34,82,83,57,68,90,82,64,78,64,57,70,70,57,42,52,46,27,67,31,68,68,51,50,56,29,66,70,57,81,72,51,69,45,54,27,41,48,41,26,36,79,63,39,70,81,28,49,59,34,45,47,66,72,44,46,26,58,44,46,49,43,17,50,74,48,39,44,96,70,30,78,47,48,42,68,55,38,30,53,50,49,53,53,51,50,55,51,37,29,50,70,35,46,37,48,73,78,46,75,28,41,59,67,68,42,44,74,48,56,48,39,47,51,46,37,50,50,33,49,67,65,23,89,75,56,62,90,69,50,75,65,56,56,49,49,52,53,52,25,36,66,74,32,45,44,98,86,68,46,75,38,68,67,55,15,51,51,49,50,51,63,78,28,62,90,38,77,90,65,55,74,55,68,69,59,51,51,51,50,48,47,51,71,70,56,67,88,75,58,47,80,39,48,49,96,77,38,85,86,44,27,46,47,58,61,69,39,62,72,70,61,27,51,52,52,52,49,51,49,52,50,51,49,51,32,59,72,70,27,94,64,51,72,68,37,47,55,54,47,24,32,53,75,26,78,69,80,46,69,48,52,63,62,59,48,8,66,73,68,77,49,47,52,69,53,46,53,56,40,48,58,52,41,52,52,45,39,52,58,34,25,61,72,70,71,58,76,135

InterPro domains:
  IPR013324 RNA polymerase sigma factor, region 3/4-like [SSF88659] (210-298)

Mean predicted aligned error: 17.3 Å